Protein AF-A0A7S3J400-F1 (afdb_monomer)

Foldseek 3Di:
DEAQQPDRQWDWDAFQQQWIWIARNVVRDTLAIDRPPCQVVDQDEPPPNDRDPGGTWDWDKAHQNPDRQWIWIFTQQFWIFIPGSVVRPDTPDTLGPPVRQGFLEKDAQLVDNQWIWTFGQQQKIWIAGPNPSDTDFIDRDNFGFNYKDHDNVDSQWIWTQTPVRDIDIGGNVVGD

Nearest PDB structures (foldseek):
  5emk-assembly1_B  TM=8.684E-01  e=3.877E-08  Homo sapi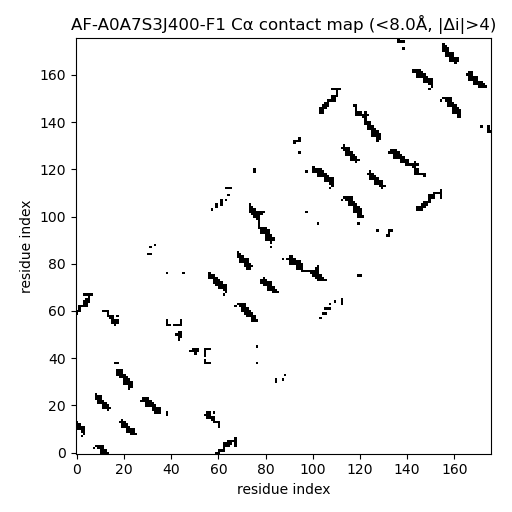ens
  6rxt-assembly1_CM  TM=8.405E-01  e=1.062E-07  Thermochaetoides thermophila
  7mq8-assembly1_LT  TM=8.235E-01  e=2.439E-06  Homo sapiens
  6k1s-assembly1_B  TM=6.189E-01  e=9.493E-08  Homo sapiens
  5oql-assembly1_d  TM=5.861E-01  e=7.120E-07  Thermochaetoides thermophila DSM 1495

Sequence (176 aa):
ISWNKVVPFILASAGNDGSVVVWDLKNSKAIFNLKDPNLNAYPYDLFTEEKEEKVVANYKIIWSLKIPTQFLISNDMDTMTMWDLRKGDTPLLNLADINGAGVTSCDWCPLDHNIIASASNQGKLSFFNAESGGLISEINNRKTYVDIEWSPFNKGVLLGYNTDDETSVVDFSSST

Radius of gyration: 15.96 Å; Cα contacts (8 Å, |Δi|>4): 437; chains: 1; bounding box: 37×37×40 Å

InterPro domains:
  IPR001680 WD40 repeat [PS50082] (1-33)
  IPR015943 WD40/YVTN repeat-like-containing domain superfamily [G3DSA:2.130.10.10] (1-172)
  IPR019775 WD40 repeat, conserved site [PS00678] (11-25)
  IPR036322 WD40-repeat-containing domain superfamily [SSF50978] (3-170)
  IPR040251 Protein transport protein SEC31-like [PTHR13923] (1-165)

Structure (mmCIF, N/CA/C/O backbone):
data_AF-A0A7S3J400-F1
#
_entry.id   AF-A0A7S3J400-F1
#
loop_
_atom_site.group_PDB
_atom_site.id
_atom_site.type_symbol
_atom_site.label_atom_id
_atom_site.label_alt_id
_atom_site.label_comp_id
_atom_site.label_asym_id
_atom_site.label_entity_id
_atom_site.label_seq_id
_atom_site.pdbx_PDB_ins_code
_atom_site.Cartn_x
_atom_site.Cartn_y
_atom_site.Cartn_z
_atom_site.occupancy
_atom_site.B_iso_or_equiv
_atom_site.auth_seq_id
_atom_site.auth_comp_id
_atom_site.auth_asym_id
_atom_site.auth_atom_id
_atom_site.pdbx_PDB_model_num
ATOM 1 N N . ILE A 1 1 ? -3.953 9.601 2.196 1.00 94.69 1 ILE A N 1
ATOM 2 C CA . ILE A 1 1 ? -4.871 8.898 3.137 1.00 94.69 1 ILE A CA 1
ATOM 3 C C . ILE A 1 1 ? -5.406 7.627 2.481 1.00 94.69 1 ILE A C 1
ATOM 5 O O . ILE A 1 1 ? -5.421 7.581 1.260 1.00 94.69 1 ILE A O 1
ATOM 9 N N . SER A 1 2 ? -5.830 6.617 3.246 1.00 96.31 2 SER A N 1
ATOM 10 C CA . SER A 1 2 ? -6.346 5.347 2.710 1.00 96.31 2 SER A CA 1
ATOM 11 C C . SER A 1 2 ? -7.338 4.684 3.663 1.00 96.31 2 SER A C 1
ATOM 13 O O . SER A 1 2 ? -7.056 4.545 4.856 1.00 96.31 2 SER A O 1
ATOM 15 N N . TRP A 1 3 ? -8.497 4.281 3.144 1.00 97.50 3 TRP A N 1
ATOM 16 C CA . TRP A 1 3 ? -9.574 3.656 3.916 1.00 97.50 3 TRP A CA 1
ATOM 17 C C . TRP A 1 3 ? -9.374 2.155 4.060 1.00 97.50 3 TRP A C 1
ATOM 19 O O . TRP A 1 3 ? -9.056 1.467 3.085 1.00 97.50 3 TRP A O 1
ATOM 29 N N . ASN A 1 4 ? -9.635 1.648 5.263 1.00 97.19 4 ASN A N 1
ATOM 30 C CA . ASN A 1 4 ? -9.681 0.218 5.496 1.00 97.19 4 ASN A CA 1
ATOM 31 C C . ASN A 1 4 ? -10.825 -0.406 4.693 1.00 97.19 4 ASN A C 1
ATOM 33 O O . ASN A 1 4 ? -11.948 0.098 4.667 1.00 97.19 4 ASN A O 1
ATOM 37 N N . LYS A 1 5 ? -10.521 -1.511 4.017 1.00 94.25 5 LYS A N 1
ATOM 38 C CA . LYS A 1 5 ? -11.418 -2.129 3.037 1.00 94.25 5 LYS A CA 1
ATOM 39 C C . LYS A 1 5 ? -12.435 -3.081 3.671 1.00 94.25 5 LYS A C 1
ATOM 41 O O . LYS A 1 5 ? -13.412 -3.440 3.026 1.00 94.25 5 LYS A O 1
ATOM 46 N N . VAL A 1 6 ? -12.225 -3.451 4.935 1.00 95.81 6 VAL A N 1
ATOM 47 C CA . VAL A 1 6 ? -13.070 -4.383 5.698 1.00 95.81 6 VAL A CA 1
ATOM 48 C C . VAL A 1 6 ? -13.804 -3.667 6.839 1.00 95.81 6 VAL A C 1
ATOM 50 O O . VAL A 1 6 ? -14.945 -4.006 7.145 1.00 95.81 6 VAL A O 1
ATOM 53 N N . VAL A 1 7 ? -13.182 -2.663 7.467 1.00 96.94 7 VAL A N 1
ATOM 54 C CA . VAL A 1 7 ? -13.731 -1.920 8.614 1.00 96.94 7 VAL A CA 1
ATOM 55 C C . VAL A 1 7 ? -13.932 -0.441 8.243 1.00 96.94 7 VAL A C 1
ATOM 57 O O . VAL A 1 7 ? -12.979 0.331 8.300 1.00 96.94 7 VAL A O 1
ATOM 60 N N . PRO A 1 8 ? -15.161 0.006 7.919 1.00 94.38 8 PRO A N 1
ATOM 61 C CA . PRO A 1 8 ? -15.394 1.315 7.292 1.00 94.38 8 PRO A CA 1
ATOM 62 C C . PRO A 1 8 ? -14.975 2.550 8.101 1.00 94.38 8 PRO A C 1
ATOM 64 O O . PRO A 1 8 ? -14.729 3.600 7.524 1.00 94.38 8 PRO A O 1
ATOM 67 N N . PHE A 1 9 ? -14.922 2.459 9.433 1.00 96.25 9 PHE A N 1
ATOM 68 C CA . PHE A 1 9 ? -14.567 3.581 10.318 1.00 96.25 9 PHE A CA 1
ATOM 69 C C . PHE A 1 9 ? -13.068 3.643 10.651 1.00 96.25 9 PHE A C 1
ATOM 71 O O . PHE A 1 9 ? -12.667 4.422 11.516 1.00 96.25 9 PHE A O 1
ATOM 78 N N . ILE A 1 10 ? -12.247 2.826 9.985 1.00 98.06 10 ILE A N 1
ATOM 79 C CA . ILE A 1 10 ? -10.793 2.820 10.136 1.00 98.06 10 ILE A CA 1
ATOM 80 C C . ILE A 1 10 ? -10.156 3.491 8.917 1.00 98.06 10 ILE A C 1
ATOM 82 O O . ILE A 1 10 ? -10.405 3.112 7.770 1.00 98.06 10 ILE A O 1
ATOM 86 N N . LEU A 1 11 ? -9.304 4.480 9.176 1.00 97.31 11 LEU A N 1
ATOM 87 C CA . LEU A 1 11 ? -8.607 5.267 8.159 1.00 97.31 11 LEU A CA 1
ATOM 88 C C . LEU A 1 11 ? -7.119 5.345 8.494 1.00 97.31 11 LEU A C 1
ATOM 90 O O . LEU A 1 11 ? -6.759 5.566 9.644 1.00 97.31 11 LEU A O 1
ATOM 94 N N . ALA A 1 12 ? -6.254 5.234 7.491 1.00 97.25 12 ALA A N 1
ATOM 95 C CA . ALA A 1 12 ? -4.836 5.545 7.618 1.00 97.25 12 ALA A CA 1
ATOM 96 C C . ALA A 1 12 ? -4.496 6.879 6.938 1.00 97.25 12 ALA A C 1
ATOM 98 O O . ALA A 1 12 ? -5.010 7.210 5.864 1.00 97.25 12 ALA A O 1
ATOM 99 N N . SER A 1 13 ? -3.579 7.629 7.533 1.00 96.62 13 SER A N 1
ATOM 100 C CA . SER A 1 13 ? -2.991 8.843 6.970 1.00 96.62 13 SER A CA 1
ATOM 101 C C . SER A 1 13 ? -1.475 8.783 7.070 1.00 96.62 13 SER A C 1
ATOM 103 O O . SER A 1 13 ? -0.959 8.342 8.092 1.00 96.62 13 SER A O 1
ATOM 105 N N . ALA A 1 14 ? -0.785 9.284 6.052 1.00 93.88 14 ALA A N 1
ATOM 106 C CA . ALA A 1 14 ? 0.645 9.545 6.090 1.00 93.88 14 ALA A CA 1
ATOM 107 C C . ALA A 1 14 ? 0.872 11.037 5.851 1.00 93.88 14 ALA A C 1
ATOM 109 O O . ALA A 1 14 ? 0.130 11.648 5.076 1.00 93.88 14 ALA A O 1
ATOM 110 N N . GLY A 1 15 ? 1.860 11.602 6.535 1.00 90.56 15 GLY A N 1
ATOM 111 C CA . GLY A 1 15 ? 2.368 12.946 6.301 1.00 90.56 15 GLY A CA 1
ATOM 112 C C . GLY A 1 15 ? 3.776 12.903 5.722 1.00 90.56 15 GLY A C 1
ATOM 113 O O . GLY A 1 15 ? 4.523 11.956 5.960 1.00 90.56 15 GLY A O 1
ATOM 114 N N . ASN A 1 16 ? 4.158 13.968 5.021 1.00 85.75 16 ASN A N 1
ATOM 115 C CA . ASN A 1 16 ? 5.481 14.084 4.398 1.00 85.75 16 ASN A CA 1
ATOM 116 C C . ASN A 1 16 ? 6.632 14.101 5.412 1.00 85.75 16 ASN A C 1
ATOM 118 O O . ASN A 1 16 ? 7.782 13.907 5.048 1.00 85.75 16 ASN A O 1
ATOM 122 N N . ASP A 1 17 ? 6.329 14.301 6.695 1.00 84.50 17 ASP A N 1
ATOM 123 C CA . ASP A 1 17 ? 7.294 14.211 7.782 1.00 84.50 17 ASP A CA 1
ATOM 124 C C . ASP A 1 17 ? 7.548 12.766 8.254 1.00 84.50 17 ASP A C 1
ATOM 126 O O . ASP A 1 17 ? 8.169 12.573 9.298 1.00 84.50 17 ASP A O 1
ATOM 130 N N . GLY A 1 18 ? 7.016 11.759 7.557 1.00 86.81 18 GLY A N 1
ATOM 131 C CA . GLY A 1 18 ? 7.161 10.339 7.887 1.00 86.81 18 GLY A CA 1
ATOM 132 C C . GLY A 1 18 ? 6.263 9.841 9.004 1.00 86.81 18 GLY A C 1
ATOM 133 O O . GLY A 1 18 ? 6.430 8.717 9.474 1.00 86.81 18 GLY A O 1
ATOM 134 N N . SER A 1 19 ? 5.314 10.657 9.462 1.00 91.12 19 SER A N 1
ATOM 135 C CA . SER A 1 19 ? 4.297 10.199 10.403 1.00 91.12 19 SER A CA 1
ATOM 136 C C . SER A 1 19 ? 3.221 9.415 9.657 1.00 91.12 19 SER A C 1
ATOM 138 O O . SER A 1 19 ? 2.546 9.960 8.784 1.00 91.12 19 SER A O 1
ATOM 140 N N . VAL A 1 20 ? 3.005 8.161 10.043 1.00 93.50 20 VAL A N 1
ATOM 141 C CA . VAL A 1 20 ? 1.877 7.341 9.596 1.00 93.50 20 VAL A CA 1
ATOM 142 C C . VAL A 1 20 ? 0.990 7.029 10.791 1.00 93.50 20 VAL A C 1
ATOM 144 O O . VAL A 1 20 ? 1.442 6.493 11.800 1.00 93.50 20 VAL A O 1
ATOM 147 N N . VAL A 1 21 ? -0.289 7.372 10.683 1.00 96.12 21 VAL A N 1
ATOM 148 C CA . VAL A 1 21 ? -1.265 7.238 11.767 1.00 96.12 21 VAL A CA 1
ATOM 149 C C . VAL A 1 21 ? -2.487 6.489 11.267 1.00 96.12 21 VAL A C 1
ATOM 151 O O . VAL A 1 21 ? -2.998 6.773 10.182 1.00 96.12 21 VAL A O 1
ATOM 154 N N . VAL A 1 22 ? -2.979 5.551 12.073 1.00 97.19 22 VAL A N 1
ATOM 155 C CA . VAL A 1 22 ? -4.269 4.891 11.853 1.00 97.19 22 VAL A CA 1
ATOM 156 C C . VAL A 1 22 ? -5.264 5.367 12.892 1.00 97.19 22 VAL A C 1
ATOM 158 O O . VAL A 1 22 ? -4.992 5.359 14.094 1.00 97.19 22 VAL A O 1
ATOM 161 N N . TRP A 1 23 ? -6.439 5.741 12.410 1.00 97.75 23 TRP A N 1
ATOM 162 C CA . TRP A 1 23 ? -7.513 6.357 13.162 1.00 97.75 23 TRP A CA 1
ATOM 163 C C . TRP A 1 23 ? -8.701 5.408 13.255 1.00 97.75 23 TRP A C 1
ATOM 165 O O . TRP A 1 23 ? -9.177 4.898 12.242 1.00 97.75 23 TRP A O 1
ATOM 175 N N . ASP A 1 24 ? -9.206 5.227 14.469 1.00 97.56 24 ASP A N 1
ATOM 176 C CA . ASP A 1 24 ? -10.556 4.746 14.726 1.00 97.56 24 ASP A CA 1
ATOM 177 C C . ASP A 1 24 ? -11.481 5.954 14.855 1.00 97.56 24 ASP A C 1
ATOM 179 O O . ASP A 1 24 ? -11.491 6.651 15.873 1.00 97.56 24 ASP A O 1
ATOM 183 N N . LEU A 1 25 ? -12.250 6.206 13.797 1.00 97.12 25 LEU A N 1
ATOM 184 C CA . LEU A 1 25 ? -13.157 7.346 13.713 1.00 97.12 25 LEU A CA 1
ATOM 185 C C . LEU A 1 25 ? -14.412 7.164 14.571 1.00 97.12 25 LEU A C 1
ATOM 187 O O . LEU A 1 25 ? -15.056 8.150 14.915 1.00 97.12 25 LEU A O 1
ATOM 191 N N . LYS A 1 26 ? -14.760 5.929 14.952 1.00 96.62 26 LYS A N 1
ATOM 192 C CA . LYS A 1 26 ? -15.898 5.667 15.843 1.00 96.62 26 LYS A CA 1
ATOM 193 C C . LYS A 1 26 ? -15.585 6.105 17.271 1.00 96.62 26 LYS A C 1
ATOM 195 O O . LYS A 1 26 ? -16.465 6.600 17.968 1.00 96.62 26 LYS A O 1
ATOM 200 N N . ASN A 1 27 ? -14.334 5.917 17.687 1.00 96.88 27 ASN A N 1
ATOM 201 C CA . ASN A 1 27 ? -13.845 6.268 19.020 1.00 96.88 27 ASN A CA 1
ATOM 202 C C . ASN A 1 27 ? -12.987 7.546 19.038 1.00 96.88 27 ASN A C 1
ATOM 204 O O . ASN A 1 27 ? -12.441 7.891 20.085 1.00 96.88 27 ASN A O 1
ATOM 208 N N . SER A 1 28 ? -12.848 8.231 17.897 1.00 96.38 28 SER A N 1
ATOM 209 C CA . SER A 1 28 ? -12.028 9.438 17.719 1.00 96.38 28 SER A CA 1
ATOM 210 C C . SER A 1 28 ? -10.601 9.289 18.261 1.00 96.38 28 SER A C 1
ATOM 212 O O . SER A 1 28 ? -10.089 10.174 18.949 1.00 96.38 28 SER A O 1
ATOM 214 N N . LYS A 1 29 ? -9.958 8.147 17.989 1.00 97.19 29 LYS A N 1
ATOM 215 C CA . LYS A 1 29 ? -8.668 7.784 18.589 1.00 97.19 29 LYS A CA 1
ATOM 216 C C . LYS A 1 29 ? -7.660 7.317 17.542 1.00 97.19 29 LYS A C 1
ATOM 218 O O . LYS A 1 29 ? -7.994 6.534 16.659 1.00 97.19 29 LYS A O 1
ATOM 223 N N . ALA A 1 30 ? -6.403 7.731 17.697 1.00 96.00 30 ALA A N 1
ATOM 224 C CA . ALA A 1 30 ? -5.282 7.107 17.000 1.00 96.00 30 ALA A CA 1
ATOM 225 C C . ALA A 1 30 ? -4.982 5.731 17.624 1.00 96.00 30 ALA A C 1
ATOM 227 O O . ALA A 1 30 ? -4.710 5.627 18.824 1.00 96.00 30 ALA A O 1
ATOM 228 N N . ILE A 1 31 ? -5.059 4.674 16.818 1.00 95.31 31 ILE A N 1
ATOM 229 C CA . ILE A 1 31 ? -4.874 3.280 17.249 1.00 95.31 31 ILE A CA 1
ATOM 230 C C . ILE A 1 31 ? -3.530 2.688 16.818 1.00 95.31 31 ILE A C 1
ATOM 232 O O . ILE A 1 31 ? -3.130 1.656 17.345 1.00 95.31 31 ILE A O 1
ATOM 236 N N . PHE A 1 32 ? -2.824 3.347 15.901 1.00 94.81 32 PHE A N 1
ATOM 237 C CA . PHE A 1 32 ? -1.468 2.996 15.489 1.00 94.81 32 PHE A CA 1
ATOM 238 C C . PHE A 1 32 ? -0.733 4.269 15.080 1.00 94.81 32 PHE A C 1
ATOM 240 O O . PHE A 1 32 ? -1.319 5.129 14.421 1.00 94.81 32 PHE A O 1
ATOM 247 N N . ASN A 1 33 ? 0.532 4.379 15.477 1.00 93.69 33 ASN A N 1
ATOM 248 C CA . ASN A 1 33 ? 1.413 5.478 15.110 1.00 93.69 33 ASN A CA 1
ATOM 249 C C . ASN A 1 33 ? 2.769 4.893 14.740 1.00 93.69 33 ASN A C 1
ATOM 251 O O . ASN A 1 33 ? 3.365 4.168 15.533 1.00 93.69 33 ASN A O 1
ATOM 255 N N . LEU A 1 34 ? 3.249 5.256 13.565 1.00 90.94 34 LEU A N 1
ATOM 256 C CA . LEU A 1 34 ? 4.573 4.937 13.076 1.00 90.94 34 LEU A CA 1
ATOM 257 C C . LEU A 1 34 ? 5.256 6.242 12.696 1.00 90.94 34 LEU A C 1
ATOM 259 O O . LEU A 1 34 ? 4.654 7.115 12.070 1.00 90.94 34 LEU A O 1
ATOM 263 N N . LYS A 1 35 ? 6.523 6.358 13.069 1.00 88.50 35 LYS A N 1
ATOM 264 C CA . LYS A 1 35 ? 7.421 7.366 12.526 1.00 88.50 35 LYS A CA 1
ATOM 265 C C . LYS A 1 35 ? 8.448 6.621 11.698 1.00 88.50 35 LYS A C 1
ATOM 267 O O . LYS A 1 35 ? 9.126 5.770 12.266 1.00 88.50 35 LYS A O 1
ATOM 272 N N . ASP A 1 36 ? 8.517 6.894 10.399 1.00 80.69 36 ASP A N 1
ATOM 273 C CA . ASP A 1 36 ? 9.506 6.257 9.530 1.00 80.69 36 ASP A CA 1
ATOM 274 C C . ASP A 1 36 ? 10.920 6.545 10.076 1.00 80.69 36 ASP A C 1
ATOM 276 O O . ASP A 1 36 ? 11.346 7.707 10.081 1.00 80.69 36 ASP A O 1
ATOM 280 N N . PRO A 1 37 ? 11.642 5.528 10.586 1.00 69.19 37 PRO A N 1
ATOM 281 C CA . PRO A 1 37 ? 12.976 5.729 11.137 1.00 69.19 37 PRO A CA 1
ATOM 282 C C . PRO A 1 37 ? 14.000 6.070 10.049 1.00 69.19 37 PRO A C 1
ATOM 284 O O . PRO A 1 37 ? 15.035 6.661 10.358 1.00 69.19 37 PRO A O 1
ATOM 287 N N . ASN A 1 38 ? 13.717 5.725 8.790 1.00 70.69 38 ASN A N 1
ATOM 288 C CA . ASN A 1 38 ? 14.637 5.891 7.673 1.00 70.69 38 ASN A CA 1
ATOM 289 C C . ASN A 1 38 ? 14.545 7.279 7.037 1.00 70.69 38 ASN A C 1
ATOM 291 O O . ASN A 1 38 ? 15.456 7.661 6.311 1.00 70.69 38 ASN A O 1
ATOM 295 N N . LEU A 1 39 ? 13.517 8.075 7.349 1.00 75.06 39 LEU A N 1
ATOM 296 C CA . LEU A 1 39 ? 13.353 9.403 6.750 1.00 75.06 39 LEU A CA 1
ATOM 297 C C . LEU A 1 39 ? 14.560 10.320 7.011 1.00 75.06 39 LEU A C 1
ATOM 299 O O . LEU A 1 39 ? 15.013 11.023 6.118 1.00 75.06 39 LEU A O 1
ATOM 303 N N . ASN A 1 40 ? 15.124 10.266 8.221 1.00 68.88 40 ASN A N 1
ATOM 304 C CA . ASN A 1 40 ? 16.304 11.060 8.586 1.00 68.88 40 ASN A CA 1
ATOM 305 C C . ASN A 1 40 ? 17.633 10.411 8.161 1.00 68.88 40 ASN A C 1
ATOM 307 O O . ASN A 1 40 ? 18.692 10.992 8.396 1.00 68.88 40 ASN A O 1
ATOM 311 N N . ALA A 1 41 ? 17.609 9.196 7.602 1.00 66.38 41 ALA A N 1
ATOM 312 C CA . ALA A 1 41 ? 18.816 8.528 7.119 1.00 66.38 41 ALA A CA 1
ATOM 313 C C . ALA A 1 41 ? 19.322 9.138 5.801 1.00 66.38 41 ALA A C 1
ATOM 315 O O . ALA A 1 41 ? 20.496 8.976 5.464 1.00 66.38 41 ALA A O 1
ATOM 316 N N . TYR A 1 42 ? 18.466 9.867 5.081 1.00 64.00 42 TYR A N 1
ATOM 317 C CA . TYR A 1 42 ? 18.817 10.528 3.832 1.00 64.00 42 TYR A CA 1
ATOM 318 C C . TYR A 1 42 ? 19.225 11.986 4.090 1.00 64.00 42 TYR A C 1
ATOM 320 O O . TYR A 1 42 ? 18.504 12.710 4.766 1.00 64.00 42 TYR A O 1
ATOM 328 N N . PRO A 1 43 ? 20.389 12.440 3.596 1.00 55.94 43 PRO A N 1
ATOM 329 C CA . PRO A 1 43 ? 20.887 13.789 3.871 1.00 55.94 43 PRO A CA 1
ATOM 330 C C . PRO A 1 43 ? 20.334 14.890 2.943 1.00 55.94 43 PRO A C 1
ATOM 332 O O . PRO A 1 43 ? 20.680 16.052 3.157 1.00 55.94 43 PRO A O 1
ATOM 335 N N . TYR A 1 44 ? 19.533 14.542 1.926 1.00 61.19 44 TYR A N 1
ATOM 336 C CA . TYR A 1 44 ? 18.975 15.455 0.915 1.00 61.19 44 TYR A CA 1
ATOM 337 C C . TYR A 1 44 ? 17.603 14.954 0.435 1.00 61.19 44 TYR A C 1
ATOM 339 O O . TYR A 1 44 ? 17.345 13.749 0.479 1.00 61.19 44 TYR A O 1
ATOM 347 N N . ASP A 1 45 ? 16.755 15.865 -0.041 1.00 60.19 45 ASP A N 1
ATOM 348 C CA . ASP A 1 45 ? 15.545 15.532 -0.801 1.00 60.19 45 ASP A CA 1
ATOM 349 C C . ASP A 1 45 ? 15.949 14.999 -2.193 1.00 60.19 45 ASP A C 1
ATOM 351 O O . ASP A 1 45 ? 16.746 15.620 -2.905 1.00 60.19 45 ASP A O 1
ATOM 355 N N . LEU A 1 46 ? 15.427 13.824 -2.571 1.00 58.00 46 LEU A N 1
ATOM 356 C CA . LEU A 1 46 ? 15.732 13.165 -3.848 1.00 58.00 46 LEU A CA 1
ATOM 357 C C . LEU A 1 46 ? 15.233 13.951 -5.071 1.00 58.00 46 LEU A C 1
ATOM 359 O O . LEU A 1 46 ? 15.703 13.687 -6.177 1.00 58.00 46 LEU A O 1
ATOM 363 N N . PHE A 1 47 ? 14.301 14.894 -4.903 1.00 58.56 47 PHE A N 1
ATOM 364 C CA . PHE A 1 47 ? 13.727 15.662 -6.012 1.00 58.56 47 PHE A CA 1
ATOM 365 C C . PHE A 1 47 ? 14.391 17.016 -6.243 1.00 58.56 47 PHE A C 1
ATOM 367 O O . PHE A 1 47 ? 14.300 17.542 -7.353 1.00 58.56 47 PHE A O 1
ATOM 374 N N . THR A 1 48 ? 15.038 17.595 -5.231 1.00 57.84 48 THR A N 1
ATOM 375 C CA . THR A 1 48 ? 15.559 18.966 -5.320 1.00 57.84 48 THR A CA 1
ATOM 376 C C . THR A 1 48 ? 17.084 19.043 -5.309 1.00 57.84 48 THR A C 1
ATOM 378 O O . THR A 1 48 ? 17.614 20.086 -5.674 1.00 57.84 48 THR A O 1
ATOM 381 N N . GLU A 1 49 ? 17.810 17.978 -4.925 1.00 58.41 49 GLU A N 1
ATOM 382 C CA . GLU A 1 49 ? 19.266 17.996 -4.629 1.00 58.41 49 GLU A CA 1
ATOM 383 C C . GLU A 1 49 ? 19.690 19.115 -3.646 1.00 58.41 49 GLU A C 1
ATOM 385 O O . GLU A 1 49 ? 20.872 19.293 -3.331 1.00 58.41 49 GLU A O 1
ATOM 390 N N . GLU A 1 50 ? 18.723 19.862 -3.115 1.00 59.28 50 GLU A N 1
ATOM 391 C CA . GLU A 1 50 ? 18.918 20.938 -2.176 1.00 59.28 50 GLU A CA 1
ATOM 392 C C . GLU A 1 50 ? 18.999 20.346 -0.776 1.00 59.28 50 GLU A C 1
ATOM 394 O O . GLU A 1 50 ? 18.355 19.362 -0.398 1.00 59.28 50 GLU A O 1
ATOM 399 N N . LYS A 1 51 ? 19.868 20.954 0.021 1.00 54.44 51 LYS A N 1
ATOM 400 C CA . LYS A 1 51 ? 20.067 20.568 1.406 1.00 54.44 51 LYS A CA 1
ATOM 401 C C . LYS A 1 51 ? 18.914 21.141 2.223 1.00 54.44 51 LYS A C 1
ATOM 403 O O . LYS A 1 51 ? 19.037 22.225 2.786 1.00 54.44 51 LYS A O 1
ATOM 408 N N . GLU A 1 52 ? 17.786 20.444 2.241 1.00 57.91 52 GLU A N 1
ATOM 409 C CA . GLU A 1 52 ? 16.669 20.821 3.099 1.00 57.91 52 GLU A CA 1
ATOM 410 C C . GLU A 1 52 ? 17.031 20.596 4.574 1.00 57.91 52 GLU A C 1
ATOM 412 O O . GLU A 1 52 ? 17.666 19.606 4.941 1.00 57.91 52 GLU A O 1
ATOM 417 N N . GLU A 1 53 ? 16.592 21.499 5.457 1.00 59.19 53 GLU A N 1
ATOM 418 C CA . GLU A 1 53 ? 16.701 21.292 6.911 1.00 59.19 53 GLU A CA 1
ATOM 419 C C . GLU A 1 53 ? 15.863 20.091 7.389 1.00 59.19 53 GLU A C 1
ATOM 421 O O . GLU A 1 53 ? 16.082 19.580 8.491 1.00 59.19 53 GLU A O 1
ATOM 426 N N . LYS A 1 54 ? 14.895 19.637 6.578 1.00 65.31 54 LYS A N 1
ATOM 427 C CA . LYS A 1 54 ? 13.980 18.546 6.903 1.00 65.31 54 LYS A CA 1
ATOM 428 C C . LYS A 1 54 ? 13.609 17.751 5.654 1.00 65.31 54 LYS A C 1
ATOM 430 O O . LYS A 1 54 ? 12.821 18.225 4.853 1.00 65.31 54 LYS A O 1
ATOM 435 N N . VAL A 1 55 ? 14.105 16.520 5.567 1.00 70.19 55 VAL A N 1
ATOM 436 C CA . VAL A 1 55 ? 13.785 15.584 4.481 1.00 70.19 55 VAL A CA 1
ATOM 437 C C . VAL A 1 55 ? 12.292 15.267 4.492 1.00 70.19 55 VAL A C 1
ATOM 439 O O . VAL A 1 55 ? 11.719 14.929 5.536 1.00 70.19 55 VAL A O 1
ATOM 442 N N . VAL A 1 56 ? 11.670 15.376 3.323 1.00 77.44 56 VAL A N 1
ATOM 443 C CA . VAL A 1 56 ? 10.290 14.969 3.071 1.00 77.44 56 VAL A CA 1
ATOM 444 C C . VAL A 1 56 ? 10.259 13.727 2.190 1.00 77.44 56 VAL A C 1
ATOM 446 O O . VAL A 1 56 ? 11.165 13.490 1.403 1.00 77.44 56 VAL A O 1
ATOM 449 N N . ALA A 1 57 ? 9.210 12.925 2.337 1.00 81.75 57 ALA A N 1
ATOM 450 C CA . ALA A 1 57 ? 8.968 11.774 1.474 1.00 81.75 57 ALA A CA 1
ATOM 451 C C . ALA A 1 57 ? 7.486 11.706 1.113 1.00 81.75 57 ALA A C 1
ATOM 453 O O . ALA A 1 57 ? 6.624 12.051 1.933 1.00 81.75 57 ALA A O 1
ATOM 454 N N . ASN A 1 58 ? 7.173 11.259 -0.099 1.00 87.19 58 ASN A N 1
ATOM 455 C CA . ASN A 1 58 ? 5.797 11.017 -0.510 1.00 87.19 58 ASN A CA 1
ATOM 456 C C . ASN A 1 58 ? 5.410 9.587 -0.156 1.00 87.19 58 ASN A C 1
ATOM 458 O O . ASN A 1 58 ? 6.070 8.633 -0.550 1.00 87.19 58 ASN A O 1
ATOM 462 N N . TYR A 1 59 ? 4.310 9.439 0.581 1.00 90.81 59 TYR A N 1
ATOM 463 C CA . TYR A 1 59 ? 3.861 8.141 1.074 1.00 90.81 59 TYR A CA 1
ATOM 464 C C . TYR A 1 59 ? 2.584 7.677 0.377 1.00 90.81 59 TYR A C 1
ATOM 466 O O . TYR A 1 59 ? 1.594 8.413 0.298 1.00 90.81 59 TYR A O 1
ATOM 474 N N . LYS A 1 60 ? 2.549 6.399 -0.001 1.00 92.44 60 LYS A N 1
ATOM 475 C CA . LYS A 1 60 ? 1.328 5.678 -0.382 1.00 92.44 60 LYS A CA 1
ATOM 476 C C . LYS A 1 60 ? 0.967 4.694 0.733 1.00 92.44 60 LYS A C 1
ATOM 478 O O . LYS A 1 60 ? 1.839 4.064 1.326 1.00 92.44 60 LYS A O 1
ATOM 483 N N . ILE A 1 61 ? -0.329 4.574 1.035 1.00 95.06 61 ILE A N 1
ATOM 484 C CA . ILE A 1 61 ? -0.847 3.606 2.016 1.00 95.06 61 ILE A CA 1
ATOM 485 C C . ILE A 1 61 ? -1.942 2.770 1.375 1.00 95.06 61 ILE A C 1
ATOM 487 O O . ILE A 1 61 ? -2.890 3.324 0.811 1.00 95.06 61 ILE A O 1
ATOM 491 N N . ILE A 1 62 ? -1.868 1.449 1.530 1.00 95.62 62 ILE A N 1
ATOM 492 C CA . ILE A 1 62 ? -2.831 0.523 0.922 1.00 95.62 62 ILE A CA 1
ATOM 493 C C . ILE A 1 62 ? -3.211 -0.559 1.912 1.00 95.62 62 ILE A C 1
ATOM 495 O O . ILE A 1 62 ? -2.371 -1.314 2.386 1.00 95.62 62 ILE A O 1
ATOM 499 N N . TRP A 1 63 ? -4.495 -0.634 2.236 1.00 96.50 63 TRP A N 1
ATOM 500 C CA . TRP A 1 63 ? -5.016 -1.657 3.134 1.00 96.50 63 TRP A CA 1
ATOM 501 C C . TRP A 1 63 ? -5.166 -2.997 2.429 1.00 96.50 63 TRP A C 1
ATOM 503 O O . TRP A 1 63 ? -5.616 -3.053 1.284 1.00 96.50 63 TRP A O 1
ATOM 513 N N . SER A 1 64 ? -4.890 -4.079 3.156 1.00 94.38 64 SER A N 1
ATOM 514 C CA . SER A 1 64 ? -5.259 -5.417 2.710 1.00 94.38 64 SER A CA 1
ATOM 515 C C . SER A 1 64 ? -6.772 -5.498 2.517 1.00 94.38 64 SER A C 1
ATOM 517 O O . SER A 1 64 ? -7.561 -5.073 3.365 1.00 94.38 64 SER A O 1
ATOM 519 N N . LEU A 1 65 ? -7.183 -6.093 1.401 1.00 90.88 65 LEU A N 1
ATOM 520 C CA . LEU A 1 65 ? -8.594 -6.294 1.069 1.00 90.88 65 LEU A CA 1
ATOM 521 C C . LEU A 1 65 ? -9.244 -7.416 1.888 1.00 90.88 65 LEU A C 1
ATOM 523 O O . LEU A 1 65 ? -10.467 -7.509 1.947 1.00 90.88 65 LEU A O 1
ATOM 527 N N . LYS A 1 66 ? -8.431 -8.264 2.530 1.00 90.50 66 LYS A N 1
ATOM 528 C CA . LYS A 1 66 ? -8.880 -9.445 3.280 1.00 90.50 66 LYS A CA 1
ATOM 529 C C . LYS A 1 66 ? -8.588 -9.343 4.772 1.00 90.50 66 LYS A C 1
ATOM 531 O O . LYS A 1 66 ? -9.399 -9.790 5.580 1.00 90.50 66 LYS A O 1
ATOM 536 N N . ILE A 1 67 ? -7.434 -8.789 5.147 1.00 94.19 67 ILE A N 1
ATOM 537 C CA . ILE A 1 67 ? -6.974 -8.766 6.537 1.00 94.19 67 ILE A CA 1
ATOM 538 C C . ILE A 1 67 ? -7.099 -7.334 7.080 1.00 94.19 67 ILE A C 1
ATOM 540 O O . ILE A 1 67 ? -6.251 -6.496 6.787 1.00 94.19 67 ILE A O 1
ATOM 544 N N . PRO A 1 68 ? -8.108 -7.025 7.917 1.00 95.00 68 PRO A N 1
ATOM 545 C CA . PRO A 1 68 ? -8.392 -5.656 8.361 1.00 95.00 68 PRO A CA 1
ATOM 546 C C . PRO A 1 68 ? -7.265 -5.018 9.175 1.00 95.00 68 PRO A C 1
ATOM 548 O O . 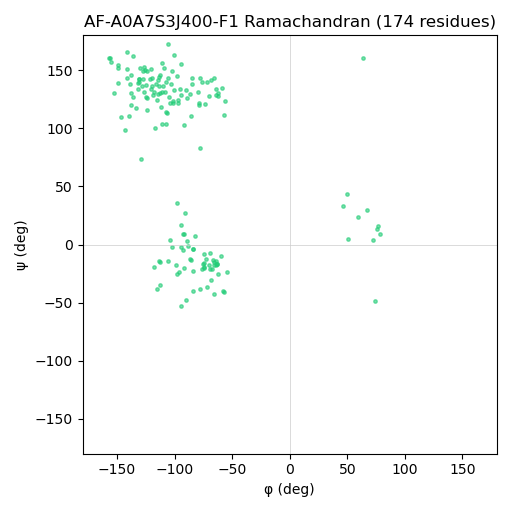PRO A 1 68 ? -7.268 -3.810 9.378 1.00 95.00 68 PRO A O 1
ATOM 551 N N . THR A 1 69 ? -6.330 -5.810 9.693 1.00 95.12 69 THR A N 1
ATOM 552 C CA . THR A 1 69 ? -5.214 -5.316 10.499 1.00 95.12 69 THR A CA 1
ATOM 553 C C . THR A 1 69 ? -3.955 -5.069 9.684 1.00 95.12 69 THR A C 1
ATOM 555 O O . THR A 1 69 ? -2.980 -4.627 10.276 1.00 95.12 69 THR A O 1
ATOM 558 N N . GLN A 1 70 ? -3.947 -5.356 8.378 1.00 95.06 70 GLN A N 1
ATOM 559 C CA . GLN A 1 70 ? -2.750 -5.274 7.546 1.00 95.06 70 GLN A CA 1
ATOM 560 C C . GLN A 1 70 ? -2.845 -4.195 6.481 1.00 95.06 70 GLN A C 1
ATOM 562 O O . GLN A 1 70 ? -3.891 -3.994 5.860 1.00 95.06 70 GLN A O 1
ATOM 567 N N . PHE A 1 71 ? -1.724 -3.523 6.256 1.00 95.25 71 PHE A N 1
ATOM 568 C CA . PHE A 1 71 ? -1.589 -2.488 5.246 1.00 95.25 71 PHE A CA 1
ATOM 569 C C . PHE A 1 71 ? -0.130 -2.338 4.817 1.00 95.25 71 PHE A C 1
ATOM 571 O O . PHE A 1 71 ? 0.793 -2.696 5.548 1.00 95.25 71 PHE A O 1
ATOM 578 N N . LEU A 1 72 ? 0.053 -1.808 3.618 1.00 94.25 72 LEU A N 1
ATOM 579 C CA . LEU A 1 72 ? 1.330 -1.446 3.034 1.00 94.25 72 LEU A CA 1
ATOM 580 C C . LEU A 1 72 ? 1.570 0.044 3.214 1.00 94.25 72 LEU A C 1
ATOM 582 O O . LEU A 1 72 ? 0.637 0.848 3.134 1.00 94.25 72 LEU A O 1
ATOM 586 N N . ILE A 1 73 ? 2.833 0.385 3.416 1.00 92.50 73 ILE A N 1
ATOM 587 C CA . ILE A 1 73 ? 3.355 1.741 3.353 1.00 92.50 73 ILE A CA 1
ATOM 588 C C . ILE A 1 73 ? 4.494 1.705 2.346 1.00 92.50 73 ILE A C 1
ATOM 590 O O . ILE A 1 73 ? 5.399 0.881 2.485 1.00 92.50 73 ILE A O 1
ATOM 594 N N . SER A 1 74 ? 4.458 2.585 1.356 1.00 91.00 74 SER A N 1
ATOM 595 C CA . SER A 1 74 ? 5.588 2.802 0.458 1.00 91.00 74 SER A CA 1
ATOM 596 C C . SER A 1 74 ? 5.957 4.273 0.400 1.00 91.00 74 SER A C 1
ATOM 598 O O . SER A 1 74 ? 5.085 5.125 0.597 1.00 91.00 74 SER A O 1
ATOM 600 N N . ASN A 1 75 ? 7.221 4.561 0.107 1.00 88.50 75 ASN A N 1
ATOM 601 C CA . ASN A 1 75 ? 7.685 5.909 -0.181 1.00 88.50 75 ASN A CA 1
ATOM 602 C C . ASN A 1 75 ? 8.734 5.954 -1.294 1.00 88.50 75 ASN A C 1
ATOM 604 O O . ASN A 1 75 ? 9.337 4.951 -1.676 1.00 88.50 75 ASN A O 1
ATOM 608 N N . ASP A 1 76 ? 8.961 7.161 -1.787 1.00 85.81 76 ASP A N 1
ATOM 609 C CA . ASP A 1 76 ? 9.968 7.510 -2.787 1.00 85.81 76 ASP A CA 1
ATOM 610 C C . ASP A 1 76 ? 11.417 7.405 -2.280 1.00 85.81 76 ASP A C 1
ATOM 612 O O . ASP A 1 76 ? 12.341 7.443 -3.087 1.00 85.81 76 ASP A O 1
ATOM 616 N N . MET A 1 77 ? 11.622 7.167 -0.983 1.00 78.81 77 MET A N 1
ATOM 617 C CA . MET A 1 77 ? 12.929 7.003 -0.331 1.00 78.81 77 MET A CA 1
ATOM 618 C C . MET A 1 77 ? 13.317 5.525 -0.131 1.00 78.81 77 MET A C 1
ATOM 620 O O . MET A 1 77 ? 13.927 5.163 0.868 1.00 78.81 77 MET A O 1
ATOM 624 N N . ASP A 1 78 ? 12.955 4.663 -1.081 1.00 75.75 78 ASP A N 1
ATOM 625 C CA . ASP A 1 78 ? 13.350 3.241 -1.150 1.00 75.75 78 ASP A CA 1
ATOM 626 C C . ASP A 1 78 ? 12.778 2.334 -0.046 1.00 75.75 78 ASP A C 1
ATOM 628 O O . ASP A 1 78 ? 13.374 1.326 0.334 1.00 75.75 78 ASP A O 1
ATOM 632 N N . THR A 1 79 ? 11.590 2.648 0.475 1.00 81.00 79 THR A N 1
ATOM 633 C CA . THR A 1 79 ? 10.925 1.753 1.430 1.00 81.00 79 THR A CA 1
ATOM 634 C C . THR A 1 79 ? 9.566 1.289 0.926 1.00 81.00 79 THR A C 1
ATOM 636 O O . THR A 1 7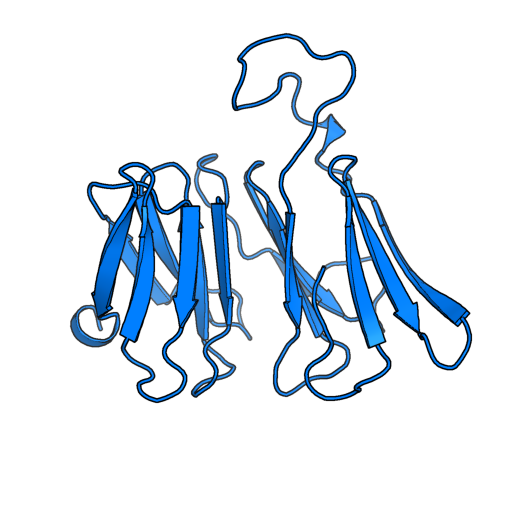9 ? 8.737 2.069 0.457 1.00 81.00 79 THR A O 1
ATOM 639 N N . MET A 1 80 ? 9.317 -0.015 1.059 1.00 89.75 80 MET A N 1
ATOM 640 C CA . MET A 1 80 ? 7.987 -0.603 0.949 1.00 89.75 80 MET A CA 1
ATOM 641 C C . MET A 1 80 ? 7.834 -1.672 2.018 1.00 89.75 80 MET A C 1
ATOM 643 O O . MET A 1 80 ? 8.477 -2.717 1.975 1.00 89.75 80 MET A O 1
ATOM 647 N N . THR A 1 81 ? 6.993 -1.407 3.007 1.00 91.38 81 THR A N 1
ATOM 648 C CA . THR A 1 81 ? 6.866 -2.244 4.199 1.00 91.38 81 THR A CA 1
ATOM 649 C C . THR A 1 81 ? 5.416 -2.625 4.443 1.00 91.38 81 THR A C 1
ATOM 651 O O . THR A 1 81 ? 4.497 -1.830 4.240 1.00 91.38 81 THR A O 1
ATOM 654 N N . MET A 1 82 ? 5.203 -3.859 4.891 1.00 93.31 82 MET A N 1
ATOM 655 C CA . MET A 1 82 ? 3.895 -4.347 5.311 1.00 93.31 82 MET A CA 1
ATOM 656 C C . MET A 1 82 ? 3.800 -4.321 6.829 1.00 93.31 82 MET A C 1
ATOM 658 O O . MET A 1 82 ? 4.687 -4.818 7.517 1.00 93.31 82 MET A O 1
ATOM 662 N N . TRP A 1 83 ? 2.701 -3.79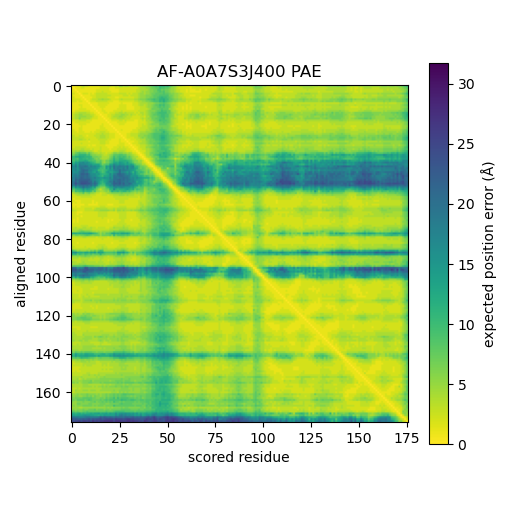6 7.353 1.00 94.25 83 TRP A N 1
ATOM 663 C CA . TRP A 1 83 ? 2.474 -3.619 8.782 1.00 94.25 83 TRP A CA 1
ATOM 664 C C . TRP A 1 83 ? 1.242 -4.380 9.243 1.00 94.25 83 TRP A C 1
ATOM 666 O O . TRP A 1 83 ? 0.297 -4.572 8.479 1.00 94.25 83 TRP A O 1
ATOM 676 N N . ASP A 1 84 ? 1.246 -4.791 10.512 1.00 93.50 84 ASP A N 1
ATOM 677 C CA . ASP A 1 84 ? 0.064 -5.311 11.194 1.00 93.50 84 ASP A CA 1
ATOM 678 C C . ASP A 1 84 ? -0.204 -4.505 12.464 1.00 93.50 84 ASP A C 1
ATOM 680 O O . ASP A 1 84 ? 0.665 -4.400 13.335 1.00 93.50 84 ASP A O 1
ATOM 684 N N . LEU A 1 85 ? -1.429 -3.989 12.601 1.00 93.44 85 LEU A N 1
ATOM 685 C CA . LEU A 1 85 ? -1.871 -3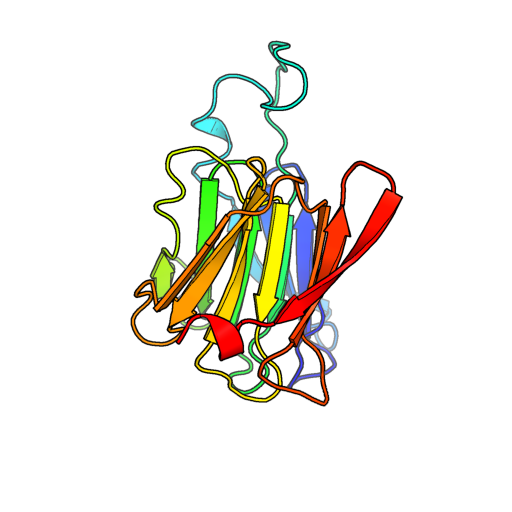.210 13.765 1.00 93.44 85 LEU A CA 1
ATOM 686 C C . LEU A 1 85 ? -1.661 -3.944 15.098 1.00 93.44 85 LEU A C 1
ATOM 688 O O . LEU A 1 85 ? -1.582 -3.305 16.141 1.00 93.44 85 LEU A O 1
ATOM 692 N N . ARG A 1 86 ? -1.588 -5.280 15.081 1.00 90.94 86 ARG A N 1
ATOM 693 C CA . ARG A 1 86 ? -1.414 -6.114 16.278 1.00 90.94 86 ARG A CA 1
ATOM 694 C C . ARG A 1 86 ? 0.043 -6.268 16.704 1.00 90.94 86 ARG A C 1
ATOM 696 O O . ARG A 1 86 ? 0.278 -6.610 17.858 1.00 90.94 86 ARG A O 1
ATOM 703 N N . LYS A 1 87 ? 0.998 -6.077 15.787 1.00 85.88 87 LYS A N 1
ATOM 704 C CA . LYS A 1 87 ? 2.438 -6.216 16.065 1.00 85.88 87 LYS A CA 1
ATOM 705 C C . LYS A 1 87 ? 3.111 -4.875 16.342 1.00 85.88 87 LYS A C 1
ATOM 707 O O . LYS A 1 87 ? 4.046 -4.851 17.118 1.00 85.88 87 LYS A O 1
ATOM 712 N N . GLY A 1 88 ? 2.564 -3.773 15.822 1.00 72.31 88 GLY A N 1
ATOM 713 C CA . GLY A 1 88 ? 2.759 -2.414 16.343 1.00 72.31 88 GLY A CA 1
ATOM 714 C C . GLY A 1 88 ? 4.119 -1.756 16.080 1.00 72.31 88 GLY A C 1
ATOM 715 O O . GLY A 1 88 ? 4.148 -0.616 15.633 1.00 72.31 88 GLY A O 1
ATOM 716 N N . ASP A 1 89 ? 5.225 -2.442 16.347 1.00 80.88 89 ASP A N 1
ATOM 717 C CA . ASP A 1 89 ? 6.580 -1.875 16.357 1.00 80.88 89 ASP A CA 1
ATOM 718 C C . ASP A 1 89 ? 7.493 -2.411 15.246 1.00 80.88 89 ASP A C 1
ATOM 720 O O . ASP A 1 89 ? 8.534 -1.823 14.959 1.00 80.88 89 ASP A O 1
ATOM 724 N N . THR A 1 90 ? 7.093 -3.503 14.598 1.00 86.81 90 THR A N 1
ATOM 725 C CA . THR A 1 90 ? 7.901 -4.205 13.603 1.00 86.81 90 THR A CA 1
ATOM 726 C C . THR A 1 90 ? 7.091 -4.496 12.339 1.00 86.81 90 THR A C 1
ATOM 728 O O . THR A 1 90 ? 5.952 -4.977 12.429 1.00 86.81 90 THR A O 1
ATOM 731 N N . PRO A 1 91 ? 7.652 -4.226 11.144 1.00 90.69 91 PRO A N 1
ATOM 732 C CA . PRO A 1 91 ? 6.993 -4.593 9.901 1.00 90.69 91 PRO A CA 1
ATOM 733 C C . PRO A 1 91 ? 6.920 -6.121 9.779 1.00 90.69 91 PRO A C 1
ATOM 735 O O . PRO A 1 91 ? 7.835 -6.845 10.170 1.00 90.69 91 PRO A O 1
ATOM 738 N N . LEU A 1 92 ? 5.819 -6.619 9.216 1.00 90.94 92 LEU A N 1
ATOM 739 C CA . LEU A 1 92 ? 5.663 -8.024 8.844 1.00 90.94 92 LEU A CA 1
ATOM 740 C C . LEU A 1 92 ? 6.623 -8.422 7.727 1.00 90.94 92 LEU A C 1
ATOM 742 O O . LEU A 1 92 ? 7.184 -9.511 7.776 1.00 90.94 92 LEU A O 1
ATOM 746 N N . LEU A 1 93 ? 6.761 -7.553 6.727 1.00 89.88 93 LEU A N 1
ATOM 747 C CA . LEU A 1 93 ? 7.621 -7.746 5.568 1.00 89.88 93 LEU A CA 1
ATOM 748 C C . LEU A 1 93 ? 8.270 -6.418 5.199 1.00 89.88 93 LEU A C 1
ATOM 750 O O . LEU A 1 93 ? 7.627 -5.366 5.263 1.00 89.88 93 LEU A O 1
ATOM 754 N N . ASN A 1 94 ? 9.520 -6.496 4.761 1.00 88.19 94 ASN A N 1
ATOM 755 C CA . ASN A 1 94 ? 10.158 -5.445 3.990 1.00 88.19 94 ASN A CA 1
ATOM 756 C C . ASN A 1 94 ? 10.244 -5.943 2.546 1.00 88.19 94 ASN A C 1
ATOM 758 O O . ASN A 1 94 ? 10.888 -6.955 2.284 1.00 88.19 94 ASN A O 1
ATOM 762 N N . LEU A 1 95 ? 9.503 -5.295 1.653 1.00 79.12 95 LEU A N 1
ATOM 763 C CA . LEU A 1 95 ? 9.336 -5.696 0.257 1.00 79.12 95 LEU A CA 1
ATOM 764 C C . LEU A 1 95 ? 10.360 -5.014 -0.663 1.00 79.12 95 LEU A C 1
ATOM 766 O O . LEU A 1 95 ? 10.400 -5.321 -1.849 1.00 79.12 95 LEU A O 1
ATOM 770 N N . ALA A 1 96 ? 11.183 -4.100 -0.138 1.00 65.50 96 ALA A N 1
ATOM 771 C CA . ALA A 1 96 ? 12.157 -3.358 -0.926 1.00 65.50 96 ALA A CA 1
ATOM 772 C C . ALA A 1 96 ? 13.573 -3.968 -0.864 1.00 65.50 96 ALA A C 1
ATOM 774 O O . ALA A 1 96 ? 14.181 -4.053 0.202 1.00 65.50 96 ALA A O 1
ATOM 775 N N . ASP A 1 97 ? 14.086 -4.316 -2.048 1.00 52.38 97 ASP A N 1
ATOM 776 C CA . ASP A 1 97 ? 15.459 -4.035 -2.496 1.00 52.38 97 ASP A CA 1
ATOM 777 C C . ASP A 1 97 ? 15.338 -3.384 -3.887 1.00 52.38 97 ASP A C 1
ATOM 779 O O . ASP A 1 97 ? 15.486 -4.029 -4.927 1.00 52.38 97 ASP A O 1
ATOM 783 N N . ILE A 1 98 ? 14.908 -2.118 -3.928 1.00 57.72 98 ILE A N 1
ATOM 784 C CA . ILE A 1 98 ? 14.647 -1.394 -5.185 1.00 57.72 98 ILE A CA 1
ATOM 785 C C . ILE A 1 98 ? 15.923 -0.663 -5.623 1.00 57.72 98 ILE A C 1
ATOM 787 O O . ILE A 1 98 ? 15.849 0.346 -6.316 1.00 57.72 98 ILE A O 1
ATOM 791 N N . ASN A 1 99 ? 17.109 -1.160 -5.248 1.00 59.50 99 ASN A N 1
ATOM 792 C CA . ASN A 1 99 ? 18.411 -0.597 -5.620 1.00 59.50 99 ASN A CA 1
ATOM 793 C C . ASN A 1 99 ? 18.499 0.944 -5.457 1.00 59.50 99 ASN A C 1
ATOM 795 O O . ASN A 1 99 ? 19.162 1.604 -6.261 1.00 59.50 99 ASN A O 1
ATOM 799 N N . GLY A 1 100 ? 17.809 1.543 -4.476 1.00 63.19 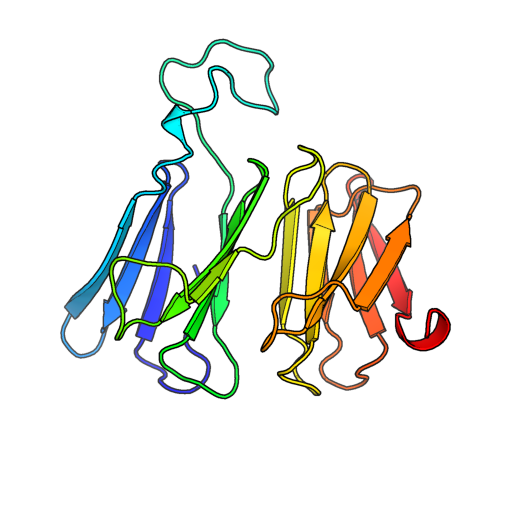100 GLY A N 1
ATOM 800 C CA . GLY A 1 100 ? 17.777 2.998 -4.285 1.00 63.19 100 GLY A CA 1
ATOM 801 C C . GLY A 1 100 ? 16.898 3.789 -5.265 1.00 63.19 100 GLY A C 1
ATOM 802 O O . GLY A 1 100 ? 17.025 5.008 -5.335 1.00 63.19 100 GLY A O 1
ATOM 803 N N . ALA A 1 101 ? 16.018 3.138 -6.031 1.00 71.06 101 ALA A N 1
ATOM 804 C CA . ALA A 1 101 ? 15.151 3.780 -7.026 1.00 71.06 101 ALA A CA 1
ATOM 805 C C . ALA A 1 101 ? 13.793 4.252 -6.470 1.00 71.06 101 ALA A C 1
ATOM 807 O O . ALA A 1 101 ? 12.961 4.725 -7.237 1.00 71.06 101 ALA A O 1
ATOM 808 N N . GLY A 1 102 ? 13.524 4.121 -5.169 1.00 82.50 102 GLY A N 1
ATOM 809 C CA . GLY A 1 102 ? 12.286 4.628 -4.567 1.00 82.50 102 GLY A CA 1
ATOM 810 C C . GLY A 1 102 ? 10.996 3.970 -5.074 1.00 82.50 102 GLY A C 1
ATOM 811 O O . GLY A 1 102 ? 10.944 3.374 -6.148 1.00 82.50 102 GLY A O 1
ATOM 812 N N . VAL A 1 103 ? 9.911 4.082 -4.311 1.00 89.56 103 VAL A N 1
ATOM 813 C CA . VAL A 1 103 ? 8.570 3.688 -4.766 1.00 89.56 103 VAL A CA 1
ATOM 814 C C . VAL A 1 103 ? 7.738 4.930 -5.016 1.00 89.56 103 VAL A C 1
ATOM 816 O O . VAL A 1 103 ? 7.373 5.636 -4.080 1.00 89.56 103 VAL A O 1
ATOM 819 N N . THR A 1 104 ? 7.379 5.170 -6.271 1.00 90.06 104 THR A N 1
ATOM 820 C CA . THR A 1 104 ? 6.467 6.263 -6.629 1.00 90.06 104 THR A CA 1
ATOM 821 C C . THR A 1 104 ? 5.019 5.899 -6.323 1.00 90.06 104 THR A C 1
ATOM 823 O O . THR A 1 104 ? 4.257 6.723 -5.825 1.00 90.06 104 THR A O 1
ATOM 826 N N . SER A 1 105 ? 4.640 4.643 -6.562 1.00 91.56 105 SER A N 1
ATOM 827 C CA . SER A 1 105 ? 3.328 4.121 -6.201 1.00 91.56 105 SER A CA 1
ATOM 828 C C . SER A 1 105 ? 3.346 2.605 -6.027 1.00 91.56 105 SER A C 1
ATOM 830 O O . SER A 1 105 ? 4.238 1.908 -6.508 1.00 91.56 105 SER A O 1
ATOM 832 N N . CYS A 1 106 ? 2.348 2.084 -5.329 1.00 93.94 106 CYS A N 1
ATOM 833 C CA . CYS A 1 106 ? 2.083 0.660 -5.217 1.00 93.94 106 CYS A CA 1
ATOM 834 C C . CYS A 1 106 ? 0.586 0.402 -5.376 1.00 93.94 106 CYS A C 1
ATOM 836 O O . CYS A 1 106 ? -0.214 1.326 -5.235 1.00 93.94 106 CYS A O 1
ATOM 838 N N . ASP A 1 107 ? 0.209 -0.843 -5.660 1.00 94.75 107 ASP A N 1
ATOM 839 C CA . ASP A 1 107 ? -1.174 -1.294 -5.528 1.00 94.75 107 ASP A CA 1
ATOM 840 C C . ASP A 1 107 ? -1.268 -2.777 -5.157 1.00 94.75 107 ASP A C 1
ATOM 842 O O . ASP A 1 107 ? -0.382 -3.579 -5.464 1.00 94.75 107 ASP A O 1
ATOM 846 N N . TRP A 1 108 ? -2.348 -3.145 -4.472 1.00 94.69 108 TRP A N 1
ATOM 847 C CA . TRP A 1 108 ? -2.619 -4.517 -4.057 1.00 94.69 108 TRP A CA 1
ATOM 848 C C . TRP A 1 108 ? -3.690 -5.121 -4.960 1.00 94.69 108 TRP A C 1
ATOM 850 O O . TRP A 1 108 ? -4.810 -4.616 -5.025 1.00 94.69 108 TRP A O 1
ATOM 860 N N . CYS A 1 109 ? -3.364 -6.229 -5.629 1.00 94.50 109 CYS A N 1
ATOM 861 C CA . CYS A 1 109 ? -4.272 -6.867 -6.571 1.00 94.50 109 CYS A CA 1
ATOM 862 C C . CYS A 1 109 ? -5.624 -7.225 -5.915 1.00 94.50 109 CYS A C 1
ATOM 864 O O . CYS A 1 109 ? -5.666 -7.991 -4.944 1.00 94.50 109 CYS A O 1
ATOM 866 N N . PRO A 1 110 ? -6.753 -6.731 -6.460 1.00 93.88 110 PRO A N 1
ATOM 867 C CA . PRO A 1 110 ? -8.070 -6.964 -5.883 1.00 93.88 110 PRO A CA 1
ATOM 868 C C . PRO A 1 110 ? -8.624 -8.361 -6.130 1.00 93.88 110 PRO A C 1
ATOM 870 O O . PRO A 1 110 ? -9.503 -8.817 -5.399 1.00 93.88 110 PRO A O 1
ATOM 873 N N . LEU A 1 111 ? -8.104 -9.044 -7.147 1.00 94.06 111 LEU A N 1
ATOM 874 C CA . LEU A 1 111 ? -8.533 -10.383 -7.541 1.00 94.06 111 LEU A CA 1
ATOM 875 C C . LEU A 1 111 ? -7.615 -11.482 -6.992 1.00 94.06 111 LEU A C 1
ATOM 877 O O . LEU A 1 111 ? -8.026 -12.639 -6.938 1.00 94.06 111 LEU A O 1
ATOM 881 N N . ASP A 1 112 ? -6.404 -11.127 -6.558 1.00 93.00 112 ASP A N 1
ATOM 882 C CA . ASP A 1 112 ? -5.464 -12.031 -5.903 1.00 93.00 112 ASP A CA 1
ATOM 883 C C . ASP A 1 112 ? -4.679 -11.312 -4.798 1.00 93.00 112 ASP A C 1
ATOM 885 O O . ASP A 1 112 ? -3.664 -10.661 -5.032 1.00 93.00 112 ASP A O 1
ATOM 889 N N . HIS A 1 113 ? -5.132 -11.492 -3.558 1.00 89.50 113 HIS A N 1
ATOM 890 C CA . HIS A 1 113 ? -4.509 -10.914 -2.366 1.00 89.50 113 HIS A CA 1
ATOM 891 C C . HIS A 1 113 ? -3.048 -11.323 -2.119 1.00 89.50 113 HIS A C 1
ATOM 893 O O . HIS A 1 113 ? -2.418 -10.748 -1.235 1.00 89.50 113 HIS A O 1
ATOM 899 N N . ASN A 1 114 ? -2.503 -12.292 -2.854 1.00 92.00 114 ASN A N 1
ATOM 900 C CA . ASN A 1 114 ? -1.103 -12.672 -2.723 1.00 92.00 114 ASN A CA 1
ATOM 901 C C . ASN A 1 114 ? -0.179 -11.849 -3.621 1.00 92.00 114 ASN A C 1
ATOM 903 O O . ASN A 1 114 ? 1.025 -12.068 -3.564 1.00 92.00 114 ASN A O 1
ATOM 907 N N . ILE A 1 115 ? -0.703 -10.923 -4.431 1.00 93.19 115 ILE A N 1
ATOM 908 C CA . ILE A 1 115 ? 0.094 -10.157 -5.390 1.00 93.19 115 ILE A CA 1
ATOM 909 C C . ILE A 1 115 ? 0.016 -8.662 -5.081 1.00 93.19 115 ILE A C 1
ATOM 911 O O . ILE A 1 115 ? -1.066 -8.083 -4.961 1.00 93.19 115 ILE A O 1
ATOM 915 N N . ILE A 1 116 ? 1.186 -8.037 -4.996 1.00 94.19 116 ILE A N 1
ATOM 916 C CA . ILE A 1 116 ? 1.365 -6.592 -4.847 1.00 94.19 116 ILE A CA 1
ATOM 917 C C . ILE A 1 116 ? 2.205 -6.093 -6.020 1.00 94.19 116 ILE A C 1
ATOM 919 O O . ILE A 1 116 ? 3.135 -6.779 -6.437 1.00 94.19 116 ILE A O 1
ATOM 923 N N . ALA A 1 117 ? 1.903 -4.907 -6.536 1.00 94.00 117 ALA A N 1
ATOM 924 C CA . ALA A 1 117 ? 2.707 -4.218 -7.535 1.00 94.00 117 ALA A CA 1
ATOM 925 C C . ALA A 1 117 ? 3.320 -2.964 -6.923 1.00 94.00 117 ALA A C 1
ATOM 927 O O . ALA A 1 117 ? 2.691 -2.293 -6.104 1.00 94.00 117 ALA A O 1
ATOM 928 N N . SER A 1 118 ? 4.524 -2.626 -7.361 1.00 93.25 118 SER A N 1
ATOM 929 C CA . SER A 1 118 ? 5.135 -1.325 -7.132 1.00 93.25 118 SER A CA 1
ATOM 930 C C . SER A 1 118 ? 5.659 -0.744 -8.438 1.00 93.25 118 SER A C 1
ATOM 932 O O . SER A 1 118 ? 6.011 -1.474 -9.367 1.00 93.25 118 SER A O 1
ATOM 934 N N . ALA A 1 119 ? 5.702 0.580 -8.495 1.00 92.19 119 ALA A N 1
ATOM 935 C CA . ALA A 1 119 ? 6.380 1.352 -9.515 1.00 92.19 119 ALA A CA 1
ATOM 936 C C . ALA A 1 119 ? 7.545 2.114 -8.889 1.00 92.19 119 ALA A C 1
ATOM 938 O O . ALA A 1 119 ? 7.398 2.700 -7.814 1.00 92.19 119 ALA A O 1
ATOM 939 N N . SER A 1 120 ? 8.689 2.113 -9.569 1.00 89.50 120 SER A N 1
ATOM 940 C CA . SER A 1 120 ? 9.865 2.872 -9.153 1.00 89.50 120 SER A CA 1
ATOM 941 C C . SER A 1 120 ? 10.037 4.171 -9.930 1.00 89.50 120 SER A C 1
ATOM 943 O O . SER A 1 120 ? 9.508 4.334 -11.038 1.00 89.50 120 SER A O 1
ATOM 945 N N . ASN A 1 121 ? 10.866 5.072 -9.393 1.00 84.25 121 ASN A N 1
ATOM 946 C CA . ASN A 1 121 ? 11.225 6.315 -10.079 1.00 84.25 121 ASN A CA 1
ATOM 947 C C . ASN A 1 121 ? 12.039 6.077 -11.372 1.00 84.25 121 ASN A C 1
ATOM 949 O O . ASN A 1 121 ? 12.105 6.957 -12.226 1.00 84.25 121 ASN A O 1
ATOM 953 N N . GLN A 1 122 ? 12.587 4.871 -11.558 1.00 84.12 122 GLN A N 1
ATOM 954 C CA . GLN A 1 122 ? 13.320 4.440 -12.754 1.00 84.12 122 GLN A CA 1
ATOM 955 C C . GLN A 1 122 ? 12.424 3.755 -13.805 1.00 84.12 122 GLN A C 1
ATOM 957 O O . GLN A 1 122 ? 12.936 3.185 -14.768 1.00 84.12 122 GLN A O 1
ATOM 962 N N . GLY A 1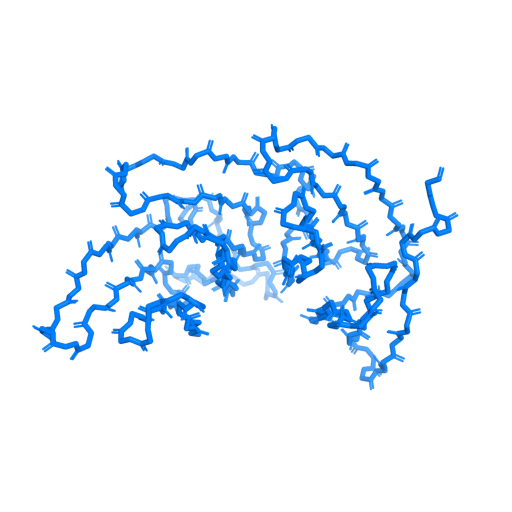 123 ? 11.095 3.770 -13.637 1.00 85.69 123 GLY A N 1
ATOM 963 C CA . GLY A 1 123 ? 10.159 3.161 -14.595 1.00 85.69 123 GLY A CA 1
ATOM 964 C C . GLY A 1 123 ? 10.082 1.636 -14.524 1.00 85.69 123 GLY A C 1
ATOM 965 O O . GLY A 1 123 ? 9.546 0.985 -15.426 1.00 85.69 123 GLY A O 1
ATOM 966 N N . LYS A 1 124 ? 10.589 1.049 -13.440 1.00 89.06 124 LYS A N 1
ATOM 967 C CA . LYS A 1 124 ? 10.499 -0.384 -13.176 1.00 89.06 124 LYS A CA 1
ATOM 968 C C . LYS A 1 124 ? 9.189 -0.695 -12.459 1.00 89.06 124 LYS A C 1
ATOM 970 O O . LYS A 1 124 ? 8.866 -0.059 -11.459 1.00 89.06 124 LYS A O 1
ATOM 975 N N . LEU A 1 125 ? 8.451 -1.675 -12.970 1.00 91.56 125 LEU A N 1
ATOM 976 C CA . LEU A 1 125 ? 7.311 -2.275 -12.286 1.00 91.56 125 LEU A CA 1
ATOM 977 C C . LEU A 1 125 ? 7.747 -3.608 -11.687 1.00 91.56 125 LEU A C 1
ATOM 979 O O . LEU A 1 125 ? 8.191 -4.487 -12.425 1.00 91.56 125 LEU A O 1
ATOM 983 N N . SER A 1 126 ? 7.604 -3.761 -10.377 1.00 91.50 126 SER A N 1
ATOM 984 C CA . SER A 1 126 ? 7.945 -4.995 -9.667 1.00 91.50 126 SER A CA 1
ATOM 985 C C . SER A 1 126 ? 6.694 -5.603 -9.046 1.00 91.50 126 SER A C 1
ATOM 987 O O . SER A 1 126 ? 5.850 -4.900 -8.492 1.00 91.50 126 SER A O 1
ATOM 989 N N . PHE A 1 127 ? 6.575 -6.924 -9.141 1.00 93.12 127 PHE A N 1
ATOM 990 C CA . PHE A 1 127 ? 5.455 -7.689 -8.603 1.00 93.12 127 PHE A CA 1
ATOM 991 C C . PHE A 1 127 ? 5.950 -8.596 -7.486 1.00 93.12 127 PHE A C 1
ATOM 993 O O . PHE A 1 127 ? 6.903 -9.345 -7.683 1.00 93.12 127 PHE A O 1
ATOM 1000 N N . PHE A 1 128 ? 5.294 -8.567 -6.332 1.00 92.88 128 PHE A N 1
ATOM 1001 C CA . PHE A 1 128 ? 5.727 -9.266 -5.125 1.00 92.88 128 PHE A CA 1
ATOM 1002 C C . PHE A 1 128 ? 4.653 -10.204 -4.606 1.00 92.88 128 PHE A C 1
ATOM 1004 O O . PHE A 1 128 ? 3.455 -9.932 -4.711 1.00 92.88 128 PHE A O 1
ATOM 1011 N N . ASN A 1 129 ? 5.102 -11.286 -3.984 1.00 92.56 129 ASN A N 1
ATOM 1012 C CA . ASN A 1 129 ? 4.256 -12.161 -3.203 1.00 92.56 129 ASN A CA 1
ATOM 1013 C C . ASN A 1 129 ? 4.004 -11.529 -1.824 1.00 92.56 129 ASN A C 1
ATOM 1015 O O . ASN A 1 129 ? 4.942 -11.295 -1.068 1.00 92.56 129 ASN A O 1
ATOM 1019 N N . ALA A 1 130 ? 2.744 -11.273 -1.480 1.00 91.56 130 ALA A N 1
ATOM 1020 C CA . ALA A 1 130 ? 2.359 -10.609 -0.235 1.00 91.56 130 ALA A CA 1
ATOM 1021 C C . ALA A 1 130 ? 2.580 -11.457 1.031 1.00 91.56 130 ALA A C 1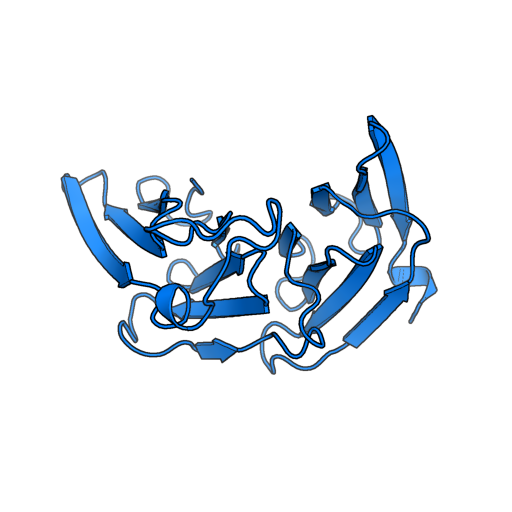
ATOM 1023 O O . ALA A 1 130 ? 2.582 -10.915 2.132 1.00 91.56 130 ALA A O 1
ATOM 1024 N N . GLU A 1 131 ? 2.736 -12.776 0.899 1.00 90.38 131 GLU A N 1
ATOM 1025 C CA . GLU A 1 131 ? 2.954 -13.689 2.024 1.00 90.38 131 GLU A CA 1
ATOM 1026 C C . GLU A 1 131 ? 4.446 -13.859 2.327 1.00 90.38 131 GLU A C 1
ATOM 1028 O O . GLU A 1 131 ? 4.859 -13.757 3.481 1.00 90.38 131 GLU A O 1
ATOM 1033 N N . SER A 1 132 ? 5.260 -14.098 1.296 1.00 90.12 132 SER A N 1
ATOM 1034 C CA . SER A 1 132 ? 6.701 -14.326 1.452 1.00 90.12 132 SER A CA 1
ATOM 1035 C C . SER A 1 132 ? 7.545 -13.059 1.329 1.00 90.12 132 SER A C 1
ATOM 1037 O O . SER A 1 132 ? 8.694 -13.049 1.758 1.00 90.12 132 SER A O 1
ATOM 1039 N N . GLY A 1 133 ? 7.005 -12.015 0.703 1.00 89.00 133 GLY A N 1
ATOM 1040 C CA . GLY A 1 133 ? 7.743 -10.829 0.277 1.00 89.00 133 GLY A CA 1
ATOM 1041 C C . GLY A 1 133 ? 8.660 -11.051 -0.926 1.00 89.00 133 GLY A C 1
ATOM 1042 O O . GLY A 1 133 ? 9.382 -10.142 -1.320 1.00 89.00 133 GLY A O 1
ATOM 1043 N N . GLY A 1 134 ? 8.643 -12.247 -1.519 1.00 90.00 134 GLY A N 1
ATOM 1044 C CA . GLY A 1 134 ? 9.492 -12.586 -2.654 1.00 90.00 134 GLY A CA 1
ATOM 1045 C C . GLY A 1 134 ? 9.051 -11.896 -3.943 1.00 90.00 134 GLY A C 1
ATOM 1046 O O . GLY A 1 134 ? 7.858 -11.822 -4.242 1.00 90.00 134 GLY A O 1
ATOM 1047 N N . LEU A 1 135 ? 10.024 -11.440 -4.728 1.00 90.00 135 LEU A N 1
ATOM 1048 C CA . LEU A 1 135 ? 9.805 -10.925 -6.075 1.00 90.00 135 LEU A CA 1
ATOM 1049 C C . LEU A 1 135 ? 9.283 -12.042 -6.999 1.00 90.00 135 LEU A C 1
ATOM 1051 O O . LEU A 1 135 ? 9.871 -13.119 -7.077 1.00 90.00 135 LEU A O 1
ATOM 1055 N N . ILE A 1 136 ? 8.178 -11.775 -7.693 1.00 91.69 136 ILE A N 1
ATOM 1056 C CA . ILE A 1 136 ? 7.523 -12.679 -8.647 1.00 91.69 136 ILE A CA 1
ATOM 1057 C C . ILE A 1 136 ? 8.004 -12.392 -10.071 1.00 91.69 136 ILE A C 1
ATOM 1059 O O . ILE A 1 136 ? 8.398 -13.308 -10.785 1.00 91.69 136 ILE A O 1
ATOM 1063 N N . SER A 1 137 ? 7.922 -11.130 -10.496 1.00 89.75 137 SER A N 1
ATOM 1064 C CA . SER A 1 137 ? 8.238 -10.690 -11.858 1.00 89.75 137 SER A CA 1
ATOM 1065 C C . SER A 1 137 ? 8.583 -9.204 -11.870 1.00 89.75 137 SER A C 1
ATOM 1067 O O . SER A 1 137 ? 8.226 -8.465 -10.948 1.00 89.75 137 SER A O 1
ATOM 1069 N N . GLU A 1 138 ? 9.257 -8.768 -12.930 1.00 89.69 138 GLU A N 1
ATOM 1070 C CA . GLU A 1 138 ? 9.627 -7.376 -13.162 1.00 89.69 138 GLU A CA 1
ATOM 1071 C C . GLU A 1 138 ? 9.426 -6.994 -14.624 1.00 89.69 138 GLU A C 1
ATOM 1073 O O . GLU A 1 138 ? 9.787 -7.733 -15.541 1.00 89.69 138 GLU A O 1
ATOM 1078 N N . ILE A 1 139 ? 8.887 -5.799 -14.841 1.00 90.12 139 ILE A N 1
ATOM 1079 C CA . ILE A 1 139 ? 8.693 -5.213 -16.163 1.00 90.12 139 ILE A CA 1
ATOM 1080 C C . ILE A 1 139 ? 9.397 -3.861 -16.180 1.00 90.12 139 ILE A C 1
ATOM 1082 O O . ILE A 1 139 ? 9.016 -2.933 -15.468 1.00 90.12 139 ILE A O 1
ATOM 1086 N N . ASN A 1 140 ? 10.419 -3.738 -17.024 1.00 88.00 140 ASN A N 1
ATOM 1087 C CA . ASN A 1 140 ? 11.097 -2.467 -17.250 1.00 88.00 140 ASN A CA 1
ATOM 1088 C C . ASN A 1 140 ? 10.349 -1.685 -18.327 1.00 88.00 140 ASN A C 1
ATOM 1090 O O . ASN A 1 140 ? 10.369 -2.059 -19.502 1.00 88.00 140 ASN A O 1
ATOM 1094 N N . ASN A 1 141 ? 9.703 -0.594 -17.932 1.00 80.31 141 ASN A N 1
ATOM 1095 C CA . ASN A 1 141 ? 9.132 0.358 -18.869 1.00 80.31 141 ASN A CA 1
ATOM 1096 C C . ASN A 1 141 ? 10.116 1.499 -19.128 1.00 80.31 141 ASN A C 1
ATOM 1098 O O . ASN A 1 141 ? 10.990 1.799 -18.323 1.00 80.31 141 ASN A O 1
ATOM 1102 N N . ARG A 1 142 ? 9.982 2.146 -20.290 1.00 79.81 142 ARG A N 1
ATOM 1103 C CA . ARG A 1 142 ? 10.813 3.313 -20.637 1.00 79.81 142 ARG A CA 1
ATOM 1104 C C . ARG A 1 142 ? 10.400 4.587 -19.899 1.00 79.81 142 ARG A C 1
ATOM 1106 O O . ARG A 1 142 ? 11.157 5.548 -19.916 1.00 79.81 142 ARG A O 1
ATOM 1113 N N . LYS A 1 143 ? 9.191 4.604 -19.331 1.00 85.69 143 LYS A N 1
ATOM 1114 C CA . LYS A 1 143 ? 8.596 5.761 -18.661 1.00 85.69 143 LYS A CA 1
ATOM 1115 C C . LYS A 1 143 ? 8.437 5.485 -17.173 1.00 85.69 143 LYS A C 1
ATOM 1117 O O . LYS A 1 143 ? 8.094 4.366 -16.789 1.00 85.69 143 LYS A O 1
ATOM 1122 N N . THR A 1 144 ? 8.635 6.522 -16.371 1.00 88.69 144 THR A N 1
ATOM 1123 C CA . THR A 1 144 ? 8.394 6.502 -14.929 1.00 88.69 144 THR A CA 1
ATOM 1124 C C . THR A 1 144 ? 6.909 6.675 -14.648 1.00 88.69 144 THR A C 1
ATOM 1126 O O . THR A 1 144 ? 6.269 7.570 -15.201 1.00 88.69 144 THR A O 1
ATOM 1129 N N . TYR A 1 145 ? 6.353 5.819 -13.792 1.00 90.75 145 TYR A N 1
ATOM 1130 C CA . TYR A 1 145 ? 4.966 5.941 -13.356 1.00 90.75 145 TYR A CA 1
ATOM 1131 C C . TYR A 1 145 ? 4.878 6.807 -12.108 1.00 90.75 145 TYR A C 1
ATOM 1133 O O . TYR A 1 145 ? 5.630 6.607 -11.158 1.00 90.75 145 TYR A O 1
ATOM 1141 N N . VAL A 1 146 ? 3.945 7.751 -12.117 1.00 91.06 146 VAL A N 1
ATOM 1142 C CA . VAL A 1 146 ? 3.564 8.556 -10.954 1.00 91.06 146 VAL A CA 1
ATOM 1143 C C . VAL A 1 146 ? 2.544 7.795 -10.113 1.00 91.06 146 VAL A C 1
ATOM 1145 O O . VAL A 1 146 ? 2.633 7.796 -8.891 1.00 91.06 146 VAL A O 1
ATOM 1148 N N . ASP A 1 147 ? 1.597 7.113 -10.762 1.00 92.62 147 ASP A N 1
ATOM 1149 C CA . ASP A 1 147 ? 0.626 6.264 -10.078 1.00 92.62 147 ASP A CA 1
ATOM 1150 C C . ASP A 1 147 ? 0.353 4.983 -10.867 1.00 92.62 147 ASP A C 1
ATOM 1152 O O . ASP A 1 147 ? 0.457 4.958 -12.097 1.00 92.62 147 ASP A O 1
ATOM 1156 N N . ILE A 1 148 ? -0.001 3.924 -10.145 1.00 94.25 148 ILE A N 1
ATOM 1157 C CA . ILE A 1 148 ? -0.467 2.664 -10.715 1.00 94.25 148 ILE A CA 1
ATOM 1158 C C . ILE A 1 148 ? -1.749 2.237 -10.008 1.00 94.25 148 ILE A C 1
ATOM 1160 O O . ILE A 1 148 ? -1.886 2.410 -8.799 1.00 94.25 148 ILE A O 1
ATOM 1164 N N . GLU A 1 149 ? -2.682 1.671 -10.764 1.00 95.62 149 GLU A N 1
ATOM 1165 C CA . GLU A 1 149 ? -3.927 1.125 -10.228 1.00 95.62 149 GLU A CA 1
ATOM 1166 C C . GLU A 1 149 ? -4.241 -0.205 -10.906 1.00 95.62 149 GLU A C 1
ATOM 1168 O O . GLU A 1 149 ? -4.208 -0.347 -12.133 1.00 95.62 149 GLU A O 1
ATOM 1173 N N . TRP A 1 150 ? -4.540 -1.209 -10.098 1.00 95.56 150 TRP A N 1
ATOM 1174 C CA . TRP A 1 150 ? -4.849 -2.543 -10.559 1.00 95.56 150 TRP A CA 1
ATOM 1175 C C . TRP A 1 150 ? -6.262 -2.606 -11.129 1.00 95.56 150 TRP A C 1
ATOM 1177 O O . TRP A 1 150 ? -7.216 -2.074 -10.560 1.00 95.56 150 TRP A O 1
ATOM 1187 N N . SER A 1 151 ? -6.441 -3.332 -12.233 1.00 95.56 151 SER A N 1
ATOM 1188 C CA . SER A 1 151 ? -7.781 -3.586 -12.748 1.00 95.56 151 SER A CA 1
ATOM 1189 C C . SER A 1 151 ? -8.620 -4.384 -11.735 1.00 95.56 151 SER A C 1
ATOM 1191 O O . SER A 1 151 ? -8.229 -5.485 -11.334 1.00 95.56 151 SER A O 1
ATOM 1193 N N . PRO A 1 152 ? -9.832 -3.915 -11.382 1.00 93.62 152 PRO A N 1
ATOM 1194 C CA . PRO A 1 152 ? -10.739 -4.665 -10.516 1.00 93.62 152 PRO A CA 1
ATOM 1195 C C . PRO A 1 152 ? -11.401 -5.857 -11.226 1.00 93.62 152 PRO A C 1
ATOM 1197 O O . PRO A 1 152 ? -12.083 -6.650 -10.581 1.00 93.62 152 PRO A O 1
ATOM 1200 N N . PHE A 1 153 ? -11.222 -5.991 -12.545 1.00 93.75 153 PHE A N 1
ATOM 1201 C CA . PHE A 1 153 ? -11.899 -6.998 -13.371 1.00 93.75 153 PHE A CA 1
ATOM 1202 C C . PHE A 1 153 ? -10.948 -7.988 -14.042 1.00 93.75 153 PHE A C 1
ATOM 1204 O O . PHE A 1 153 ? -11.381 -9.065 -14.447 1.00 93.75 153 PHE A O 1
ATOM 1211 N N . ASN A 1 154 ? -9.663 -7.654 -14.157 1.00 93.38 154 ASN A N 1
ATOM 1212 C CA . ASN A 1 154 ? -8.670 -8.545 -14.734 1.00 93.38 154 ASN A CA 1
ATOM 1213 C C . ASN A 1 154 ? -7.422 -8.579 -13.862 1.00 93.38 154 ASN A C 1
ATOM 1215 O O . ASN A 1 154 ? -6.728 -7.576 -13.732 1.00 93.38 154 ASN A O 1
ATOM 1219 N N . LYS A 1 155 ? -7.101 -9.760 -13.320 1.00 91.44 155 LYS A N 1
ATOM 1220 C CA . LYS A 1 155 ? -5.899 -9.915 -12.504 1.00 91.44 155 LYS A CA 1
ATOM 1221 C C . LYS A 1 155 ? -4.669 -9.490 -13.301 1.00 91.44 155 LYS A C 1
ATOM 1223 O O . LYS A 1 155 ? -3.877 -8.752 -12.764 1.00 91.44 155 LYS A O 1
ATOM 1228 N N . GLY A 1 156 ? -4.556 -9.829 -14.584 1.00 91.94 156 GLY A N 1
ATOM 1229 C CA . GLY A 1 156 ? -3.378 -9.559 -15.413 1.00 91.94 156 GLY A CA 1
ATOM 1230 C C . GLY A 1 156 ? -3.044 -8.084 -15.635 1.00 91.94 156 GLY A C 1
ATOM 1231 O O . GLY A 1 156 ? -1.944 -7.789 -16.072 1.00 91.94 156 GLY A O 1
ATOM 1232 N N . VAL A 1 157 ? -3.965 -7.154 -15.377 1.00 94.00 157 VAL A N 1
ATOM 1233 C CA . VAL A 1 157 ? -3.901 -5.812 -15.968 1.00 94.00 157 VAL A CA 1
ATOM 1234 C C . VAL A 1 157 ? -3.792 -4.720 -14.915 1.00 94.00 157 VAL A C 1
ATOM 1236 O O . VAL A 1 157 ? -4.548 -4.705 -13.944 1.00 94.00 157 VAL A O 1
ATOM 1239 N N . LEU A 1 158 ? -2.910 -3.756 -15.171 1.00 94.38 158 LEU A N 1
ATOM 1240 C CA . LEU A 1 158 ? -2.767 -2.519 -14.413 1.00 94.38 158 LEU A CA 1
ATOM 1241 C C . LEU A 1 158 ? -2.874 -1.312 -15.346 1.00 94.38 158 LEU A C 1
ATOM 1243 O O . LEU A 1 158 ? -2.495 -1.373 -16.517 1.00 94.38 158 LEU A O 1
ATOM 1247 N N . LEU A 1 159 ? -3.374 -0.207 -14.812 1.00 95.31 159 LEU A N 1
ATOM 1248 C CA . LEU A 1 159 ? -3.244 1.115 -15.405 1.00 95.31 159 LEU A CA 1
ATOM 1249 C C . LEU A 1 159 ? -2.047 1.813 -14.773 1.00 95.31 159 LEU A C 1
ATOM 1251 O O . LEU A 1 159 ? -1.888 1.794 -13.555 1.00 95.31 159 LEU A O 1
ATOM 1255 N N . GLY A 1 160 ? -1.216 2.430 -15.602 1.00 94.25 160 GLY A N 1
ATOM 1256 C CA . GLY A 1 160 ? -0.135 3.295 -15.157 1.00 94.25 160 GLY A CA 1
ATOM 1257 C C . GLY A 1 160 ? -0.342 4.711 -15.676 1.00 94.25 160 GLY A C 1
ATOM 1258 O O . GLY A 1 160 ? -0.585 4.903 -16.867 1.00 94.25 160 GLY A O 1
ATOM 1259 N N . TYR A 1 161 ? -0.225 5.697 -14.793 1.00 94.50 161 TYR A N 1
ATOM 1260 C CA . TYR A 1 161 ? -0.134 7.112 -15.148 1.00 94.50 161 TYR A CA 1
ATOM 1261 C C . TYR A 1 161 ? 1.326 7.544 -15.051 1.00 94.50 161 TYR A C 1
ATOM 1263 O O . TYR A 1 161 ? 1.959 7.336 -14.014 1.00 94.50 161 TYR A O 1
ATOM 1271 N N . ASN A 1 162 ? 1.887 8.080 -16.131 1.00 91.94 162 ASN A N 1
ATOM 1272 C CA . ASN A 1 162 ? 3.313 8.390 -16.213 1.00 91.94 162 ASN A CA 1
ATOM 1273 C C . ASN A 1 162 ? 3.617 9.890 -16.103 1.00 91.94 162 ASN A C 1
ATOM 1275 O O . ASN A 1 162 ? 2.722 10.727 -16.072 1.00 91.94 162 ASN A O 1
ATOM 1279 N N . THR A 1 163 ? 4.907 10.214 -16.025 1.00 89.69 163 THR A N 1
ATOM 1280 C CA . THR A 1 163 ? 5.415 11.591 -15.904 1.00 89.69 163 THR A CA 1
ATOM 1281 C C . THR A 1 163 ? 5.181 12.468 -17.136 1.00 89.69 163 THR A C 1
ATOM 1283 O O . THR A 1 163 ? 5.344 13.678 -17.037 1.00 89.69 163 THR A O 1
ATOM 1286 N N . ASP A 1 164 ? 4.810 11.883 -18.278 1.00 90.94 164 ASP A N 1
ATOM 1287 C CA . ASP A 1 164 ? 4.504 12.609 -19.518 1.00 90.94 164 ASP A CA 1
ATOM 1288 C C . ASP A 1 164 ? 2.994 12.895 -19.657 1.00 90.94 164 ASP A C 1
ATOM 1290 O O . ASP A 1 164 ? 2.512 13.156 -20.759 1.00 90.94 164 ASP A O 1
ATOM 1294 N N . ASP A 1 165 ? 2.234 12.786 -18.562 1.00 90.44 165 ASP A N 1
ATOM 1295 C CA . ASP A 1 165 ? 0.773 12.925 -18.512 1.00 90.44 165 ASP A CA 1
ATOM 1296 C C . ASP A 1 165 ? 0.004 11.930 -19.405 1.00 90.44 165 ASP A C 1
ATOM 1298 O O . ASP A 1 165 ? -1.153 12.144 -19.782 1.00 90.44 165 ASP A O 1
ATOM 1302 N N . GLU A 1 166 ? 0.623 10.794 -19.726 1.00 92.50 166 GLU A N 1
ATOM 1303 C CA . GLU A 1 166 ? 0.000 9.721 -20.493 1.00 92.50 166 GLU A CA 1
ATOM 1304 C C . GLU A 1 166 ? -0.438 8.560 -19.589 1.00 92.50 166 GLU A C 1
ATOM 1306 O O . GLU A 1 166 ? 0.190 8.234 -18.578 1.00 92.50 166 GLU A O 1
ATOM 1311 N N . THR A 1 167 ? -1.506 7.875 -20.006 1.00 93.31 167 THR A N 1
ATOM 1312 C CA . THR A 1 167 ? -1.953 6.619 -19.391 1.00 93.31 167 THR A CA 1
ATOM 1313 C C . THR A 1 167 ? -1.563 5.435 -20.267 1.00 93.31 167 THR A C 1
ATOM 1315 O O . THR A 1 167 ? -1.702 5.477 -21.491 1.00 93.31 167 THR A O 1
ATOM 1318 N N . SER A 1 168 ? -1.082 4.360 -19.652 1.00 92.25 168 SER A N 1
ATOM 1319 C CA . SER A 1 168 ? -0.788 3.100 -20.329 1.00 92.25 168 SER A CA 1
ATOM 1320 C C . SER A 1 168 ? -1.477 1.933 -19.631 1.00 92.25 168 SER A C 1
ATOM 1322 O O . SER A 1 168 ? -1.700 1.935 -18.420 1.00 92.25 168 SER A O 1
ATOM 1324 N N . VAL A 1 169 ? -1.826 0.921 -20.423 1.00 92.62 169 VAL A N 1
ATOM 1325 C CA . VAL A 1 169 ? -2.306 -0.367 -19.922 1.00 92.62 169 VAL A CA 1
ATOM 1326 C C . VAL A 1 169 ? -1.117 -1.317 -19.904 1.00 92.62 169 VAL A C 1
ATOM 1328 O O . VAL A 1 169 ? -0.464 -1.514 -20.929 1.00 92.62 169 VAL A O 1
ATOM 1331 N N . VAL A 1 170 ? -0.840 -1.901 -18.745 1.00 91.00 170 VAL A N 1
ATOM 1332 C CA . VAL A 1 170 ? 0.238 -2.868 -18.536 1.00 91.00 170 VAL A CA 1
ATOM 1333 C C . VAL A 1 170 ? -0.376 -4.236 -18.279 1.00 91.00 170 VAL A C 1
ATOM 133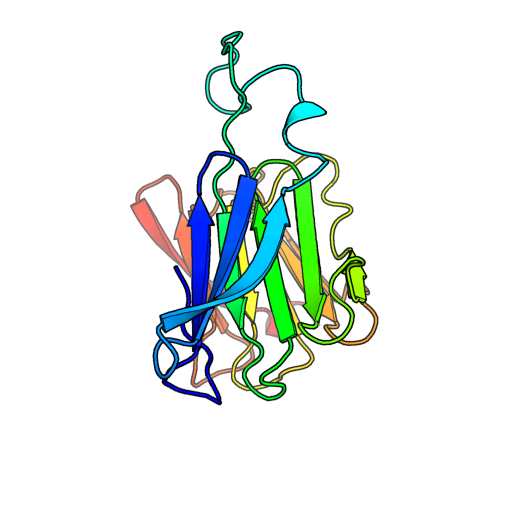5 O O . VAL A 1 170 ? -1.272 -4.363 -17.448 1.00 91.00 170 VAL A O 1
ATOM 1338 N N . ASP A 1 171 ? 0.114 -5.261 -18.975 1.00 89.75 171 ASP A N 1
ATOM 1339 C CA . ASP A 1 171 ? -0.318 -6.648 -18.788 1.00 89.75 171 ASP A CA 1
ATOM 1340 C C . ASP A 1 171 ? 0.802 -7.481 -18.151 1.00 89.75 171 ASP A C 1
ATOM 1342 O O . ASP A 1 171 ? 1.766 -7.873 -18.813 1.00 89.75 171 ASP A O 1
ATOM 1346 N N . PHE A 1 172 ? 0.662 -7.767 -16.857 1.00 83.25 172 PHE A N 1
ATOM 1347 C CA . PHE A 1 172 ? 1.578 -8.604 -16.091 1.00 83.25 172 PHE A CA 1
ATOM 1348 C C . PHE A 1 172 ? 1.525 -10.069 -16.533 1.00 83.25 172 PHE A C 1
ATOM 1350 O O . PHE A 1 172 ? 2.536 -10.765 -16.453 1.00 83.25 172 PHE A O 1
ATOM 1357 N N . SER A 1 173 ? 0.374 -10.556 -17.006 1.00 78.06 173 SER A N 1
ATOM 1358 C CA . SER A 1 173 ? 0.191 -11.980 -17.314 1.00 78.06 173 SER A CA 1
ATOM 1359 C C . SER A 1 173 ? 1.037 -12.444 -18.495 1.00 78.06 173 SER A C 1
ATOM 1361 O O . SER A 1 173 ? 1.350 -13.622 -18.610 1.00 78.06 173 SER A O 1
ATOM 1363 N N . SER A 1 174 ? 1.456 -11.501 -19.338 1.00 62.44 174 SER A N 1
ATOM 1364 C CA . SER A 1 174 ? 2.345 -11.759 -20.468 1.00 62.44 174 SER A CA 1
ATOM 1365 C C . SER A 1 174 ? 3.802 -12.036 -20.060 1.00 62.44 174 SER A C 1
ATOM 1367 O O . SER A 1 174 ? 4.590 -12.494 -20.885 1.00 62.44 174 SER A O 1
ATOM 1369 N N . SER A 1 175 ? 4.160 -11.763 -18.798 1.00 55.44 175 SER A N 1
ATOM 1370 C CA . SER A 1 175 ? 5.521 -11.885 -18.252 1.00 55.44 175 SER A CA 1
ATOM 1371 C C . SER A 1 175 ? 5.770 -13.143 -17.402 1.00 55.44 175 SER A C 1
ATOM 1373 O O . SER A 1 175 ? 6.896 -13.348 -16.953 1.00 55.44 175 SER A O 1
ATOM 1375 N N . THR A 1 176 ? 4.744 -13.975 -17.191 1.00 48.34 176 THR A N 1
ATOM 1376 C CA . THR A 1 176 ? 4.790 -15.260 -16.460 1.00 48.34 176 THR A CA 1
ATOM 1377 C C . THR A 1 176 ? 4.522 -16.425 -17.394 1.00 48.34 176 THR A C 1
ATOM 1379 O O . THR A 1 176 ? 5.255 -17.433 -17.311 1.00 48.34 176 THR A O 1
#

Organism: NCBI:txid151035

pLDDT: mean 86.54, std 12.0, range [48.34, 98.06]

Mean predicted aligned error: 6.0 Å

Secondary structure (DSSP, 8-state):
-EE-SS-TTEEEEE-TTSEEEEEETTTTEEEEEEE-TTGGG-SS-TTT-S--SS----EEEEE-SS-TTEEEEEETTTEEEEEETTT-SS-SEE----TT--EEEEEE-SS-TTEEEEEETTSEEEEEETTT--EEEEEE-SS-EEEEEE-SS-TTEEEEEETTS-EEEEEGGGG-

Solvent-accessible surface area (backbone atoms only — not comparable to full-atom values): 9705 Å² total; per-residue (Å²): 109,33,64,38,67,69,44,84,54,32,38,36,40,61,45,46,80,36,43,35,40,30,34,34,63,85,73,74,37,79,76,42,71,44,68,54,79,63,53,77,72,46,84,46,30,93,88,69,79,43,79,52,99,65,51,61,46,58,69,45,59,47,51,34,78,82,45,76,53,32,33,38,42,32,18,49,80,43,42,34,36,32,38,34,67,90,63,66,84,54,65,78,37,71,59,52,84,56,86,79,37,13,26,48,24,56,38,69,35,77,76,41,79,51,38,32,40,36,25,17,63,74,10,36,35,41,30,28,30,64,85,80,38,45,81,73,49,74,47,83,44,98,57,31,33,57,39,48,46,59,37,83,87,38,78,44,32,31,42,34,36,32,81,84,80,45,78,45,82,44,64,59,61,83,76,113